Protein AF-0000000085016509 (afdb_homodimer)

Secondary structure (DSSP, 8-state):
--HHHHHHHHHHHHHTT-HHHHGGGEEEEEEEEEESSSEEEEESHHHHHHHHHHHHTT----EEEEEEEE-TTSSEEEEEEEETT--EEEEEEEEETTEEEEEEEEEEEE--/--HHHHHHHHHHHHHTT-HHHHGGGEEEEEEEEEESSSEEEEESHHHHHHHHHHHHTT----EEEEEEEE-TTSSEEEEEEEETT--EEEEEEEEETTEEEEEEEEEEEE--

InterPro domains:
  IPR032710 NTF2-like domain superfamily [SSF54427] (3-106)

Organism: Streptococcus sanguinis (strain SK36) (NCBI:txid388919)

Foldseek 3Di:
DALVVLVVVLLVCLLVVVVVSNLVQADQFAWEWEDDPDIDIATGSVRVSVVSCVVCPVNNKHKDWPDWDADPVRQKMWTWMAIPVGWIKIKIFGDDPRHTRYIYIYGDDDDD/DALVVLVVVLQVCLLVVVVVSNLVQADQFAWEWEDDPDIDIATGSVRVSVVSCVVCPVNNKHKDWPDWDADPVRQKMWTWMAIPVGWIKIKIFGHDPRHTRYIYIYGDDDDD

Structure (mmCIF, N/CA/C/O backbone):
data_AF-0000000085016509-model_v1
#
loop_
_entity.id
_entity.type
_entity.pdbx_description
1 polymer 'Nuclear transport factor 2 family protein'
#
loop_
_atom_site.group_PDB
_atom_site.id
_atom_site.type_symbol
_atom_site.label_atom_id
_atom_site.label_alt_id
_atom_site.label_comp_id
_atom_site.label_asym_id
_atom_site.label_entity_id
_atom_site.label_seq_id
_atom_site.pdbx_PDB_ins_code
_atom_site.Cartn_x
_atom_site.Cartn_y
_atom_site.Cartn_z
_atom_site.occupancy
_atom_site.B_iso_or_equiv
_atom_site.auth_seq_id
_atom_site.auth_comp_id
_atom_site.auth_asym_id
_atom_site.auth_atom_id
_atom_site.pdbx_PDB_model_num
ATOM 1 N N . MET A 1 1 ? -12.922 -19.172 -10.719 1 92.38 1 MET A N 1
ATOM 2 C CA . MET A 1 1 ? -12.148 -18.562 -9.633 1 92.38 1 MET A CA 1
ATOM 3 C C . MET A 1 1 ? -12.133 -17.047 -9.758 1 92.38 1 MET A C 1
ATOM 5 O O . MET A 1 1 ? -11.938 -16.516 -10.852 1 92.38 1 MET A O 1
ATOM 9 N N . THR A 1 2 ? -12.406 -16.344 -8.656 1 97.5 2 THR A N 1
ATOM 10 C CA . THR A 1 2 ? -12.305 -14.891 -8.633 1 97.5 2 THR A CA 1
ATOM 11 C C . THR A 1 2 ? -10.844 -14.445 -8.672 1 97.5 2 THR A C 1
ATOM 13 O O . THR A 1 2 ? -9.938 -15.25 -8.453 1 97.5 2 THR A O 1
ATOM 16 N N . ASN A 1 3 ? -10.633 -13.195 -9.008 1 98.38 3 ASN A N 1
ATOM 17 C CA . ASN A 1 3 ? -9.273 -12.68 -8.992 1 98.38 3 ASN A CA 1
ATOM 18 C C . ASN A 1 3 ? -8.633 -12.828 -7.609 1 98.38 3 ASN A C 1
ATOM 20 O O . ASN A 1 3 ? -7.438 -13.109 -7.5 1 98.38 3 ASN A O 1
ATOM 24 N N . LEU A 1 4 ? -9.359 -12.609 -6.543 1 97.81 4 LEU A N 1
ATOM 25 C CA . LEU A 1 4 ? -8.828 -12.766 -5.195 1 97.81 4 LEU A CA 1
ATOM 26 C C . LEU A 1 4 ? -8.398 -14.203 -4.938 1 97.81 4 LEU A C 1
ATOM 28 O O . LEU A 1 4 ? -7.316 -14.445 -4.398 1 97.81 4 LEU A O 1
ATOM 32 N N . GLU A 1 5 ? -9.273 -15.133 -5.285 1 98.12 5 GLU A N 1
ATOM 33 C CA . GLU A 1 5 ? -8.922 -16.547 -5.137 1 98.12 5 GLU A CA 1
ATOM 34 C C . GLU A 1 5 ? -7.664 -16.891 -5.926 1 98.12 5 GLU A C 1
ATOM 36 O O . GLU A 1 5 ? -6.809 -17.641 -5.445 1 98.12 5 GLU A O 1
ATOM 41 N N . LYS A 1 6 ? -7.582 -16.391 -7.145 1 98.75 6 LYS A N 1
ATOM 42 C CA . LYS A 1 6 ? -6.406 -16.609 -7.977 1 98.75 6 LYS A CA 1
ATOM 43 C C . LYS A 1 6 ? -5.148 -16.031 -7.324 1 98.75 6 LYS A C 1
ATOM 45 O O . LYS A 1 6 ? -4.082 -16.656 -7.367 1 98.75 6 LYS A O 1
ATOM 50 N N . LEU A 1 7 ? -5.234 -14.867 -6.742 1 98.75 7 LEU A N 1
ATOM 51 C CA . LEU A 1 7 ? -4.086 -14.242 -6.094 1 98.75 7 LEU A CA 1
ATOM 52 C C . LEU A 1 7 ? -3.584 -15.094 -4.934 1 98.75 7 LEU A C 1
ATOM 54 O O . LEU A 1 7 ? -2.375 -15.273 -4.77 1 98.75 7 LEU A O 1
ATOM 58 N N . PHE A 1 8 ? -4.492 -15.633 -4.133 1 98.56 8 PHE A N 1
ATOM 59 C CA . PHE A 1 8 ? -4.078 -16.453 -3 1 98.56 8 PHE A CA 1
ATOM 60 C C . PHE A 1 8 ? -3.488 -17.781 -3.475 1 98.56 8 PHE A C 1
ATOM 62 O O . PHE A 1 8 ? -2.543 -18.297 -2.875 1 98.56 8 PHE A O 1
ATOM 69 N N . ALA A 1 9 ? -4.047 -18.312 -4.539 1 98.69 9 ALA A N 1
ATOM 70 C CA . ALA A 1 9 ? -3.438 -19.5 -5.148 1 98.69 9 ALA A CA 1
ATOM 71 C C . ALA A 1 9 ? -2.045 -19.188 -5.688 1 98.69 9 ALA A C 1
ATOM 73 O O . ALA A 1 9 ? -1.128 -20 -5.574 1 98.69 9 ALA A O 1
ATOM 74 N N . PHE A 1 10 ? -1.868 -18 -6.305 1 98.88 10 PHE A N 1
ATOM 75 C CA . PHE A 1 10 ? -0.588 -17.484 -6.77 1 98.88 10 PHE A CA 1
ATOM 76 C C . PHE A 1 10 ? 0.417 -17.422 -5.629 1 98.88 10 PHE A C 1
ATOM 78 O O . PHE A 1 10 ? 1.556 -17.875 -5.766 1 98.88 10 PHE A O 1
ATOM 85 N N . PHE A 1 11 ? 0.036 -16.891 -4.496 1 98.81 11 PHE A N 1
ATOM 86 C CA . PHE A 1 11 ? 0.89 -16.812 -3.316 1 98.81 11 PHE A CA 1
ATOM 87 C C . PHE A 1 11 ? 1.271 -18.203 -2.828 1 98.81 11 PHE A C 1
ATOM 89 O O . PHE A 1 11 ? 2.42 -18.438 -2.451 1 98.81 11 PHE A O 1
ATOM 96 N N . GLU A 1 12 ? 0.305 -19.109 -2.756 1 98.62 12 GLU A N 1
ATOM 97 C CA . GLU A 1 12 ? 0.574 -20.484 -2.334 1 98.62 12 GLU A CA 1
ATOM 98 C C . GLU A 1 12 ? 1.61 -21.141 -3.238 1 98.62 12 GLU A C 1
ATOM 100 O O . GLU A 1 12 ? 2.537 -21.797 -2.754 1 98.62 12 GLU A O 1
ATOM 105 N N . ALA A 1 13 ? 1.405 -21 -4.535 1 98.75 13 ALA A N 1
ATOM 106 C CA . ALA A 1 13 ? 2.361 -21.562 -5.488 1 98.75 13 ALA A CA 1
ATOM 107 C C . ALA A 1 13 ? 3.756 -20.984 -5.266 1 98.75 13 ALA A C 1
ATOM 109 O O . ALA A 1 13 ? 4.754 -21.703 -5.344 1 98.75 13 ALA A O 1
ATOM 110 N N . GLU A 1 14 ? 3.869 -19.641 -5.055 1 98.69 14 GLU A N 1
ATOM 111 C CA . GLU A 1 14 ? 5.148 -19 -4.773 1 98.69 14 GLU A CA 1
ATOM 112 C C . GLU A 1 14 ? 5.805 -19.594 -3.529 1 98.69 14 GLU A C 1
ATOM 114 O O . GLU A 1 14 ? 6.992 -19.922 -3.545 1 98.69 14 GLU A O 1
ATOM 119 N N . ASN A 1 15 ? 5.055 -19.719 -2.443 1 98.62 15 ASN A N 1
ATOM 120 C CA . ASN A 1 15 ? 5.574 -20.25 -1.188 1 98.62 15 ASN A CA 1
ATOM 121 C C . ASN A 1 15 ? 6.062 -21.688 -1.352 1 98.62 15 ASN A C 1
ATOM 123 O O . ASN A 1 15 ? 7.027 -22.094 -0.702 1 98.62 15 ASN A O 1
ATOM 127 N N . LYS A 1 16 ? 5.457 -22.453 -2.193 1 98.12 16 LYS A N 1
ATOM 128 C CA . LYS A 1 16 ? 5.824 -23.844 -2.441 1 98.12 16 LYS A CA 1
ATOM 129 C C . LYS A 1 16 ? 6.91 -23.938 -3.514 1 98.12 16 LYS A C 1
ATOM 131 O O . LYS A 1 16 ? 7.379 -25.031 -3.828 1 98.12 16 LYS A O 1
ATOM 136 N N . ARG A 1 17 ? 7.27 -22.891 -4.129 1 98.25 17 ARG A N 1
ATOM 137 C CA . ARG A 1 17 ? 8.203 -22.812 -5.254 1 98.25 17 ARG A CA 1
ATOM 138 C C . ARG A 1 17 ? 7.699 -23.656 -6.43 1 98.25 17 ARG A C 1
ATOM 140 O O . ARG A 1 17 ? 8.5 -24.234 -7.16 1 98.25 17 ARG A O 1
ATOM 147 N N . ASP A 1 18 ? 6.371 -23.766 -6.508 1 98.31 18 ASP A N 1
ATOM 148 C CA . ASP A 1 18 ? 5.73 -24.391 -7.652 1 98.31 18 ASP A CA 1
ATOM 149 C C . ASP A 1 18 ? 5.633 -23.438 -8.836 1 98.31 18 ASP A C 1
ATOM 151 O O . ASP A 1 18 ? 4.559 -22.906 -9.125 1 98.31 18 ASP A O 1
ATOM 155 N N . TRP A 1 19 ? 6.707 -23.344 -9.625 1 98.31 19 TRP A N 1
ATOM 156 C CA . TRP A 1 19 ? 6.832 -22.328 -10.664 1 98.31 19 TRP A CA 1
ATOM 157 C C . TRP A 1 19 ? 5.953 -22.672 -11.867 1 98.31 19 TRP A C 1
ATOM 159 O O . TRP A 1 19 ? 5.531 -21.781 -12.609 1 98.31 19 TRP A O 1
ATOM 169 N N . GLN A 1 20 ? 5.676 -23.922 -12.07 1 98.38 20 GLN A N 1
ATOM 170 C CA . GLN A 1 20 ? 4.777 -24.297 -13.148 1 98.38 20 GLN A CA 1
ATOM 171 C C . GLN A 1 20 ? 3.369 -23.766 -12.914 1 98.38 20 GLN A C 1
ATOM 173 O O . GLN A 1 20 ? 2.771 -23.172 -13.812 1 98.38 20 GLN A O 1
ATOM 178 N N . THR A 1 21 ? 2.881 -23.969 -11.758 1 98.75 21 THR A N 1
ATOM 179 C CA . THR A 1 21 ? 1.575 -23.422 -11.398 1 98.75 21 THR A CA 1
ATOM 180 C C . THR A 1 21 ? 1.633 -21.906 -11.297 1 98.75 21 THR A C 1
ATOM 182 O O . THR A 1 21 ? 0.746 -21.203 -11.805 1 98.75 21 THR A O 1
ATOM 185 N N . TYR A 1 22 ? 2.641 -21.359 -10.664 1 98.88 22 TYR A N 1
ATOM 186 C CA . TYR A 1 22 ? 2.844 -19.938 -10.406 1 98.88 22 TYR A CA 1
ATOM 187 C C . TYR A 1 22 ? 2.701 -19.125 -11.688 1 98.88 22 TYR A C 1
ATOM 189 O O . TYR A 1 22 ? 1.962 -18.141 -11.734 1 98.88 22 TYR A O 1
ATOM 197 N N . GLN A 1 23 ? 3.314 -19.594 -12.742 1 98.75 23 GLN A N 1
ATOM 198 C CA . GLN A 1 23 ? 3.396 -18.812 -13.969 1 98.75 23 GLN A CA 1
ATOM 199 C C . GLN A 1 23 ? 2.053 -18.781 -14.688 1 98.75 23 GLN A C 1
ATOM 201 O O . GLN A 1 23 ? 1.825 -17.922 -15.539 1 98.75 23 GLN A O 1
ATOM 206 N N . THR A 1 24 ? 1.104 -19.625 -14.367 1 98.75 24 THR A N 1
ATOM 207 C CA . THR A 1 24 ? -0.182 -19.688 -15.055 1 98.75 24 THR A CA 1
ATOM 208 C C . THR A 1 24 ? -1.059 -18.5 -14.656 1 98.75 24 THR A C 1
ATOM 210 O O . THR A 1 24 ? -2.043 -18.203 -15.336 1 98.75 24 THR A O 1
ATOM 213 N N . PHE A 1 25 ? -0.735 -17.797 -13.609 1 98.88 25 PHE A N 1
ATOM 214 C CA . PHE A 1 25 ? -1.52 -16.672 -13.141 1 98.88 25 PHE A CA 1
ATOM 215 C C . PHE A 1 25 ? -1.009 -15.359 -13.734 1 98.88 25 PHE A C 1
ATOM 217 O O . PHE A 1 25 ? -1.642 -14.312 -13.594 1 98.88 25 PHE A O 1
ATOM 224 N N . LEU A 1 26 ? 0.127 -15.43 -14.469 1 98.88 26 LEU A N 1
ATOM 225 C CA . LEU A 1 26 ? 0.779 -14.234 -14.992 1 98.88 26 LEU A CA 1
ATOM 226 C C . LEU A 1 26 ? 0.458 -14.047 -16.469 1 98.88 26 LEU A C 1
ATOM 228 O O . LEU A 1 26 ? 0.443 -15.016 -17.234 1 98.88 26 LEU A O 1
ATOM 232 N N . SER A 1 27 ? 0.169 -12.852 -16.875 1 98.88 27 SER A N 1
ATOM 233 C CA . SER A 1 27 ? 0.149 -12.5 -18.297 1 98.88 27 SER A CA 1
ATOM 234 C C . SER A 1 27 ? 1.536 -12.625 -18.906 1 98.88 27 SER A C 1
ATOM 236 O O . SER A 1 27 ? 2.545 -12.391 -18.25 1 98.88 27 SER A O 1
ATOM 238 N N . ASN A 1 28 ? 1.55 -12.875 -20.188 1 98.44 28 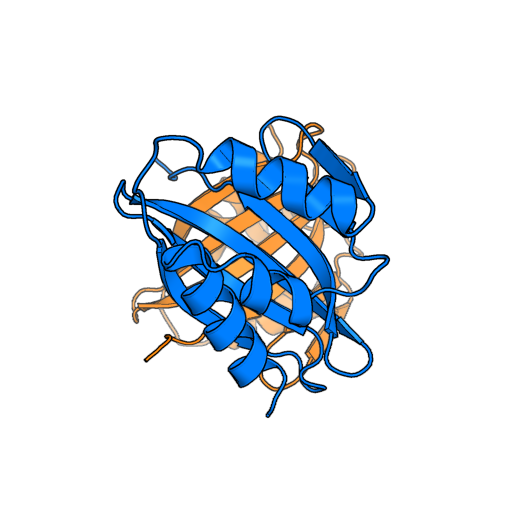ASN A N 1
ATOM 239 C CA . ASN A 1 28 ? 2.828 -12.914 -20.891 1 98.44 28 ASN A CA 1
ATOM 240 C C . ASN A 1 28 ? 3.525 -11.555 -20.844 1 98.44 28 ASN A C 1
ATOM 242 O O . ASN A 1 28 ? 4.754 -11.484 -20.906 1 98.44 28 ASN A O 1
ATOM 246 N N . GLN A 1 29 ? 2.75 -10.492 -20.656 1 98.31 29 GLN A N 1
ATOM 247 C CA . GLN A 1 29 ? 3.287 -9.141 -20.688 1 98.31 29 GLN A CA 1
ATOM 248 C C . GLN A 1 29 ? 3.314 -8.516 -19.297 1 98.31 29 GLN A C 1
ATOM 250 O O . GLN A 1 29 ? 3.311 -7.293 -19.156 1 98.31 29 GLN A O 1
ATOM 255 N N . VAL A 1 30 ? 3.291 -9.281 -18.234 1 98.88 30 VAL A N 1
ATOM 256 C CA . VAL A 1 30 ? 3.264 -8.797 -16.859 1 98.88 30 VAL A CA 1
ATOM 257 C C . VAL A 1 30 ? 4.453 -7.871 -16.609 1 98.88 30 VAL A C 1
ATOM 259 O O . VAL A 1 30 ? 5.547 -8.102 -17.141 1 98.88 30 VAL A O 1
ATOM 262 N N . SER A 1 31 ? 4.266 -6.832 -15.914 1 98.81 31 SER A N 1
ATOM 263 C CA . SER A 1 31 ? 5.336 -5.969 -15.422 1 98.81 31 SER A CA 1
ATOM 264 C C . SER A 1 31 ? 5.371 -5.949 -13.898 1 98.81 31 SER A C 1
ATOM 266 O O . SER A 1 31 ? 4.328 -6.008 -13.25 1 98.81 31 SER A O 1
ATOM 268 N N . TRP A 1 32 ? 6.539 -5.895 -13.32 1 98.81 32 TRP A N 1
ATOM 269 C CA . TRP A 1 32 ? 6.789 -5.809 -11.883 1 98.81 32 TRP A CA 1
ATOM 270 C C . TRP A 1 32 ? 7.66 -4.602 -11.555 1 98.81 32 TRP A C 1
ATOM 272 O O . TRP A 1 32 ? 8.82 -4.535 -11.961 1 98.81 32 TRP A O 1
ATOM 282 N N . GLU A 1 33 ? 7.07 -3.615 -10.898 1 98.5 33 GLU A N 1
ATOM 283 C CA . GLU A 1 33 ? 7.789 -2.445 -10.406 1 98.5 33 GLU A CA 1
ATOM 284 C C . GLU A 1 33 ? 8.148 -2.602 -8.93 1 98.5 33 GLU A C 1
ATOM 286 O O . GLU A 1 33 ? 7.266 -2.676 -8.078 1 98.5 33 GLU A O 1
ATOM 291 N N . LEU A 1 34 ? 9.375 -2.752 -8.672 1 97.25 34 LEU A N 1
ATOM 292 C CA . LEU A 1 34 ? 9.898 -2.867 -7.32 1 97.25 34 LEU A CA 1
ATOM 293 C C . LEU A 1 34 ? 10.398 -1.517 -6.812 1 97.25 34 LEU A C 1
ATOM 295 O O . LEU A 1 34 ? 11.352 -0.959 -7.363 1 97.25 34 LEU A O 1
ATOM 299 N N . GLU A 1 35 ? 9.797 -1.026 -5.723 1 95.88 35 GLU A N 1
ATOM 300 C CA . GLU A 1 35 ? 10.133 0.309 -5.234 1 95.88 35 GLU A CA 1
ATOM 301 C C . GLU A 1 35 ? 10.758 0.249 -3.844 1 95.88 35 GLU A C 1
ATOM 303 O O . GLU A 1 35 ? 10.062 -0.022 -2.859 1 95.88 35 GLU A O 1
ATOM 308 N N . GLY A 1 36 ? 11.984 0.511 -3.732 1 93.5 36 GLY A N 1
ATOM 309 C CA . GLY A 1 36 ? 12.766 0.732 -2.527 1 93.5 36 GLY A CA 1
ATOM 310 C C . GLY A 1 36 ? 13.562 2.02 -2.564 1 93.5 36 GLY A C 1
ATOM 311 O O . GLY A 1 36 ? 13.031 3.082 -2.889 1 93.5 36 GLY A O 1
ATOM 312 N N . ASP A 1 37 ? 14.852 1.906 -2.168 1 90.25 37 ASP A N 1
ATOM 313 C CA . ASP A 1 37 ? 15.727 3.07 -2.266 1 90.25 37 ASP A CA 1
ATOM 314 C C . ASP A 1 37 ? 15.898 3.51 -3.719 1 90.25 37 ASP A C 1
ATOM 316 O O . ASP A 1 37 ? 16.125 4.691 -3.994 1 90.25 37 ASP A O 1
ATOM 320 N N . THR A 1 38 ? 15.758 2.52 -4.598 1 93.81 38 THR A N 1
ATOM 321 C CA . THR A 1 38 ? 15.688 2.732 -6.039 1 93.81 38 THR A CA 1
ATOM 322 C C . THR A 1 38 ? 14.453 2.051 -6.629 1 93.81 38 THR A C 1
ATOM 324 O O . THR A 1 38 ? 13.742 1.33 -5.93 1 93.81 38 THR A O 1
ATOM 327 N N . ILE A 1 39 ? 14.203 2.402 -7.906 1 96.38 39 ILE A N 1
ATOM 328 C CA . ILE A 1 39 ? 13.109 1.737 -8.602 1 96.38 39 ILE A CA 1
ATOM 329 C C . ILE A 1 39 ? 13.664 0.777 -9.648 1 96.38 39 ILE A C 1
ATOM 331 O O . ILE A 1 39 ? 14.562 1.141 -10.422 1 96.38 39 ILE A O 1
ATOM 335 N N . GLU A 1 40 ? 13.25 -0.451 -9.609 1 97.38 40 GLU A N 1
ATOM 336 C CA . GLU A 1 40 ? 13.547 -1.461 -10.625 1 97.38 40 GLU A CA 1
ATOM 337 C C . GLU A 1 40 ? 12.281 -1.924 -11.328 1 97.38 40 GLU A C 1
ATOM 339 O O . GLU A 1 40 ? 11.273 -2.215 -10.68 1 97.38 40 GLU A O 1
ATOM 344 N N . ILE A 1 41 ? 12.328 -1.944 -12.656 1 98.19 41 ILE A N 1
ATOM 345 C CA . ILE A 1 41 ? 11.18 -2.396 -13.43 1 98.19 41 ILE A CA 1
ATOM 346 C C . ILE A 1 41 ? 11.555 -3.65 -14.219 1 98.19 41 ILE A C 1
ATOM 348 O O . ILE A 1 41 ? 12.516 -3.648 -14.984 1 98.19 41 ILE A O 1
ATOM 352 N N . ILE A 1 42 ? 10.867 -4.723 -14.008 1 98.44 42 IL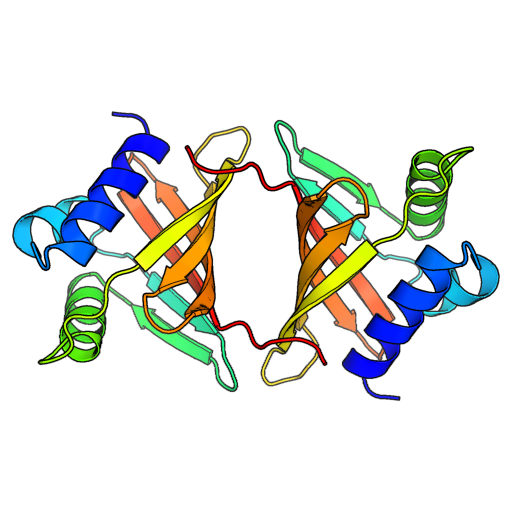E A N 1
ATOM 353 C CA . ILE A 1 42 ? 11.008 -5.992 -14.703 1 98.44 42 ILE A CA 1
ATOM 354 C C . ILE A 1 42 ? 9.836 -6.191 -15.656 1 98.44 42 ILE A C 1
ATOM 356 O O . ILE A 1 42 ? 8.672 -6.137 -15.242 1 98.44 42 ILE A O 1
ATOM 360 N N . LYS A 1 43 ? 10.125 -6.496 -16.953 1 98.56 43 LYS A N 1
ATOM 361 C CA . LYS A 1 43 ? 9.062 -6.605 -17.953 1 98.56 43 LYS A CA 1
ATOM 362 C C . LYS A 1 43 ? 9.047 -7.992 -18.594 1 98.56 43 LYS A C 1
ATOM 364 O O . LYS A 1 43 ? 10.094 -8.508 -18.984 1 98.56 43 LYS A O 1
ATOM 369 N N . GLY A 1 44 ? 7.855 -8.492 -18.688 1 98.75 44 GLY A N 1
ATOM 370 C CA . GLY A 1 44 ? 7.668 -9.773 -19.344 1 98.75 44 GLY A CA 1
ATOM 371 C C . GLY A 1 44 ? 7.727 -10.953 -18.391 1 98.75 44 GLY A C 1
ATOM 372 O O . GLY A 1 44 ? 8.484 -10.93 -17.422 1 98.75 44 GLY A O 1
ATOM 373 N N . LYS A 1 45 ? 6.973 -11.992 -18.75 1 98.75 45 LYS A N 1
ATOM 374 C CA . LYS A 1 45 ? 6.812 -13.164 -17.891 1 98.75 45 LYS A CA 1
ATOM 375 C C . LYS A 1 45 ? 8.148 -13.867 -17.672 1 98.75 45 LYS A C 1
ATOM 377 O O . LYS A 1 45 ? 8.453 -14.305 -16.562 1 98.75 45 LYS A O 1
ATOM 382 N N . ALA A 1 46 ? 8.914 -13.984 -18.688 1 98.5 46 ALA A N 1
ATOM 383 C CA . ALA A 1 46 ? 10.195 -14.672 -18.578 1 98.5 46 ALA A CA 1
ATOM 384 C C . ALA A 1 46 ? 11.109 -13.977 -17.562 1 98.5 46 ALA A C 1
ATOM 386 O O . ALA A 1 46 ? 11.672 -14.625 -16.672 1 98.5 46 ALA A O 1
ATOM 387 N N . ASP A 1 47 ? 11.281 -12.664 -17.656 1 98.62 47 ASP A N 1
ATOM 388 C CA . ASP A 1 47 ? 12.133 -11.914 -16.734 1 98.62 47 ASP A CA 1
ATOM 389 C C . ASP A 1 47 ? 11.555 -11.891 -15.328 1 98.62 47 ASP A C 1
ATOM 391 O O . ASP A 1 47 ? 12.305 -11.922 -14.344 1 98.62 47 ASP A O 1
ATOM 395 N N . TYR A 1 48 ? 10.258 -11.789 -15.234 1 98.75 48 TYR A N 1
ATOM 396 C CA . TYR A 1 48 ? 9.57 -11.906 -13.953 1 98.75 48 TYR A CA 1
ATOM 397 C C . TYR A 1 48 ? 9.953 -13.195 -13.234 1 98.75 48 TYR A C 1
ATOM 399 O O . TYR A 1 48 ? 10.383 -13.164 -12.078 1 98.75 48 TYR A O 1
ATOM 407 N N . LEU A 1 49 ? 9.828 -14.281 -13.953 1 98.62 49 LEU A N 1
ATOM 408 C CA . LEU A 1 49 ? 10.133 -15.602 -13.391 1 98.62 49 LEU A CA 1
ATOM 409 C C . LEU A 1 49 ? 11.609 -15.711 -13.031 1 98.62 49 LEU A C 1
ATOM 411 O O . LEU A 1 49 ? 11.953 -16.25 -11.984 1 98.62 49 LEU A O 1
ATOM 415 N N . THR A 1 50 ? 12.469 -15.195 -13.859 1 98.44 50 THR A N 1
ATOM 416 C CA . THR A 1 50 ? 13.898 -15.219 -13.586 1 98.44 50 THR A CA 1
ATOM 417 C C . THR A 1 50 ? 14.219 -14.477 -12.289 1 98.44 50 THR A C 1
ATOM 419 O O . THR A 1 50 ? 14.938 -14.984 -11.43 1 98.44 50 THR A O 1
ATOM 422 N N . LYS A 1 51 ? 13.695 -13.344 -12.125 1 98.12 51 LYS A N 1
ATOM 423 C CA . LYS A 1 51 ? 13.961 -12.492 -10.969 1 98.12 51 LYS A CA 1
ATOM 424 C C . LYS A 1 51 ? 13.461 -13.133 -9.68 1 98.12 51 LYS A C 1
ATOM 426 O O . LYS A 1 51 ? 14.195 -13.219 -8.695 1 98.12 51 LYS A O 1
ATOM 431 N N . ILE A 1 52 ? 12.188 -13.617 -9.711 1 98.31 52 ILE A N 1
ATOM 432 C CA . ILE A 1 52 ? 11.594 -14.141 -8.484 1 98.31 52 ILE A CA 1
ATOM 433 C C . ILE A 1 52 ? 12.281 -15.445 -8.094 1 98.31 52 ILE A C 1
ATOM 435 O O . ILE A 1 52 ? 12.523 -15.703 -6.91 1 98.31 52 ILE A O 1
ATOM 439 N N . GLN A 1 53 ? 12.641 -16.281 -9.055 1 97.94 53 GLN A N 1
ATOM 440 C CA . GLN A 1 53 ? 13.344 -17.516 -8.75 1 97.94 53 GLN A CA 1
ATOM 441 C C . GLN A 1 53 ? 14.734 -17.234 -8.188 1 97.94 53 GLN A C 1
ATOM 443 O O . GLN A 1 53 ? 15.195 -17.922 -7.27 1 97.94 53 GLN A O 1
ATOM 448 N N . LYS A 1 54 ? 15.406 -16.266 -8.719 1 97.25 54 LYS A N 1
ATOM 449 C CA . LYS A 1 54 ? 16.703 -15.867 -8.18 1 97.25 54 LYS A CA 1
ATOM 450 C C . LYS A 1 54 ? 16.578 -15.414 -6.727 1 97.25 54 LYS A C 1
ATOM 452 O O . LYS A 1 54 ? 17.438 -15.734 -5.898 1 97.25 54 LYS A O 1
ATOM 457 N N . ALA A 1 55 ? 15.547 -14.633 -6.41 1 95.19 55 ALA A N 1
ATOM 458 C CA . ALA A 1 55 ? 15.328 -14.125 -5.059 1 95.19 55 ALA A CA 1
ATOM 459 C C . ALA A 1 55 ? 15.195 -15.273 -4.059 1 95.19 55 ALA A C 1
ATOM 461 O O . ALA A 1 55 ? 15.594 -15.141 -2.9 1 95.19 55 ALA A O 1
ATOM 462 N N . TYR A 1 56 ? 14.688 -16.344 -4.5 1 96.81 56 TYR A N 1
ATOM 463 C CA . TYR A 1 56 ? 14.43 -17.453 -3.59 1 96.81 56 TYR A CA 1
ATOM 464 C C . TYR A 1 56 ? 15.523 -18.5 -3.684 1 96.81 56 TYR A C 1
ATOM 466 O O . TYR A 1 56 ? 15.508 -19.484 -2.953 1 96.81 56 TYR A O 1
ATOM 474 N N . HIS A 1 57 ? 16.422 -18.344 -4.551 1 95.19 57 HIS A N 1
ATOM 475 C CA . HIS A 1 57 ? 17.469 -19.344 -4.727 1 95.19 57 HIS A CA 1
ATOM 476 C C . HIS A 1 57 ? 18.172 -19.656 -3.406 1 95.19 57 HIS A C 1
ATOM 478 O O . HIS A 1 57 ? 18.75 -18.75 -2.789 1 95.19 57 HIS A O 1
ATOM 484 N N . ASN A 1 58 ? 18.078 -20.859 -2.9 1 92.81 58 ASN A N 1
ATOM 485 C CA . ASN A 1 58 ? 18.656 -21.359 -1.656 1 92.81 58 ASN A CA 1
ATOM 486 C C . ASN A 1 58 ? 18.109 -20.609 -0.446 1 92.81 58 ASN A C 1
ATOM 488 O O . ASN A 1 58 ? 18.844 -20.391 0.528 1 92.81 58 ASN A O 1
ATOM 492 N N . ASN A 1 59 ? 17 -20.047 -0.479 1 93.31 59 ASN A N 1
ATOM 493 C CA . ASN A 1 59 ? 16.312 -19.328 0.583 1 93.31 59 ASN A CA 1
ATOM 494 C C . ASN A 1 59 ? 14.922 -19.891 0.847 1 93.31 59 ASN A C 1
ATOM 496 O O . ASN A 1 59 ? 14.023 -19.75 0.019 1 93.31 59 ASN A O 1
ATOM 500 N N . PRO A 1 60 ? 14.734 -20.516 1.895 1 94.81 60 PRO A N 1
ATOM 501 C CA . PRO A 1 60 ? 13.461 -21.188 2.182 1 94.81 60 PRO A CA 1
ATOM 502 C C . PRO A 1 60 ? 12.406 -20.234 2.742 1 94.81 60 PRO A C 1
ATOM 504 O O . PRO A 1 60 ? 11.336 -20.688 3.164 1 94.81 60 PRO A O 1
ATOM 507 N N . VAL A 1 61 ? 12.625 -19 2.799 1 97.31 61 VAL A N 1
ATOM 508 C CA . VAL A 1 61 ? 11.734 -18.031 3.416 1 97.31 61 VAL A CA 1
ATOM 509 C C . VAL A 1 61 ? 10.336 -18.156 2.807 1 97.31 61 VAL A C 1
ATOM 511 O O . VAL A 1 61 ? 10.195 -18.406 1.607 1 97.31 61 VAL A O 1
ATOM 514 N N . GLN A 1 62 ? 9.273 -18.078 3.613 1 98.5 62 GLN A N 1
ATOM 515 C CA . GLN A 1 62 ? 7.879 -17.969 3.195 1 98.5 62 GLN A CA 1
ATOM 516 C C . GLN A 1 62 ? 7.258 -16.672 3.686 1 98.5 62 GLN A C 1
ATOM 518 O O . GLN A 1 62 ? 7.883 -15.922 4.449 1 98.5 62 GLN A O 1
ATOM 523 N N . PHE A 1 63 ? 6.102 -16.391 3.135 1 98.5 63 PHE A N 1
ATOM 524 C CA . PHE A 1 63 ? 5.391 -15.188 3.535 1 98.5 63 PHE A CA 1
ATOM 525 C C . PHE A 1 63 ? 3.896 -15.461 3.658 1 98.5 63 PHE A C 1
ATOM 527 O O . PHE A 1 63 ? 3.416 -16.516 3.256 1 98.5 63 PHE A O 1
ATOM 534 N N . SER A 1 64 ? 3.186 -14.508 4.305 1 98.31 64 SER A N 1
ATOM 535 C CA . SER A 1 64 ? 1.729 -14.523 4.398 1 98.31 64 SER A CA 1
ATOM 536 C C . SER A 1 64 ? 1.14 -13.156 4.066 1 98.31 64 SER A C 1
ATOM 538 O O . SER A 1 64 ? 1.811 -12.133 4.215 1 98.31 64 SER A O 1
ATOM 540 N N . CYS A 1 65 ? -0.027 -13.211 3.523 1 98.5 65 CYS A N 1
ATOM 541 C CA . CYS A 1 65 ? -0.818 -11.992 3.377 1 98.5 65 CYS A CA 1
ATOM 542 C C . CYS A 1 65 ? -1.596 -11.695 4.652 1 98.5 65 CYS A C 1
ATOM 544 O O . CYS A 1 65 ? -2.455 -12.477 5.059 1 98.5 65 CYS A O 1
ATOM 546 N N . THR A 1 66 ? -1.348 -10.57 5.273 1 97.62 66 THR A N 1
ATOM 547 C CA . THR A 1 66 ? -1.99 -10.25 6.543 1 97.62 66 THR A CA 1
ATOM 548 C C . THR A 1 66 ? -3.223 -9.375 6.316 1 97.62 66 THR A C 1
ATOM 550 O O . THR A 1 66 ? -4.188 -9.445 7.082 1 97.62 66 THR A O 1
ATOM 553 N N . TYR A 1 67 ? -3.248 -8.555 5.344 1 97.81 67 TYR A N 1
ATOM 554 C CA . TYR A 1 67 ? -4.359 -7.684 4.984 1 97.81 67 TYR A CA 1
ATOM 555 C C . TYR A 1 67 ? -4.48 -7.551 3.471 1 97.81 67 TYR A C 1
ATOM 557 O O . TYR A 1 67 ? -3.52 -7.809 2.74 1 97.81 67 TYR A O 1
ATOM 565 N N . TYR A 1 68 ? -5.645 -7.133 2.994 1 98.31 68 TYR A N 1
ATOM 566 C CA . TYR A 1 68 ? -5.859 -6.852 1.58 1 98.31 68 TYR A CA 1
ATOM 567 C C . TYR A 1 68 ? -7.02 -5.879 1.388 1 98.31 68 TYR A C 1
ATOM 569 O O . TYR A 1 68 ? -7.785 -5.629 2.318 1 98.31 68 TYR A O 1
ATOM 577 N N . GLN A 1 69 ? -7.133 -5.277 0.238 1 97.75 69 GLN A N 1
ATOM 578 C CA . GLN A 1 69 ? -8.242 -4.457 -0.223 1 97.75 69 GLN A CA 1
ATOM 579 C C . GLN A 1 69 ? -8.477 -4.629 -1.722 1 97.75 69 GLN A C 1
ATOM 581 O O . GLN A 1 69 ? -7.535 -4.523 -2.514 1 97.75 69 GLN A O 1
ATOM 586 N N . LEU A 1 70 ? -9.711 -4.926 -2.082 1 97.44 70 LEU A N 1
ATOM 587 C CA . LEU A 1 70 ? -10.117 -5.066 -3.477 1 97.44 70 LEU A CA 1
ATOM 588 C C . LEU A 1 70 ? -10.742 -3.775 -3.992 1 97.44 70 LEU A C 1
ATOM 590 O O . LEU A 1 70 ? -11.539 -3.145 -3.293 1 97.44 70 LEU A O 1
ATOM 594 N N . SER A 1 71 ? -10.375 -3.439 -5.227 1 97.38 71 SER A N 1
ATOM 595 C CA . SER A 1 71 ? -11.133 -2.379 -5.879 1 97.38 71 SER A CA 1
ATOM 596 C C . SER A 1 71 ? -12.562 -2.816 -6.16 1 97.38 71 SER A C 1
ATOM 598 O O . SER A 1 71 ? -12.859 -4.016 -6.195 1 97.38 71 SER A O 1
ATOM 600 N N . PRO A 1 72 ? -13.43 -1.845 -6.383 1 95.12 72 PRO A N 1
ATOM 601 C CA . PRO A 1 72 ? -14.836 -2.197 -6.625 1 95.12 72 PRO A CA 1
ATOM 602 C C . PRO A 1 72 ? -15.008 -3.166 -7.793 1 95.12 72 PRO A C 1
ATOM 604 O O . PRO A 1 72 ? -15.859 -4.059 -7.742 1 95.12 72 PRO A O 1
ATOM 607 N N . ASP A 1 73 ? -14.211 -3.072 -8.797 1 95.69 73 ASP A N 1
ATOM 608 C CA . ASP A 1 73 ? -14.336 -3.943 -9.969 1 95.69 73 ASP A CA 1
ATOM 609 C C . ASP A 1 73 ? -13.523 -5.223 -9.781 1 95.69 73 ASP A C 1
ATOM 611 O O . ASP A 1 73 ? -13.484 -6.07 -10.68 1 95.69 73 ASP A O 1
ATOM 615 N N . GLN A 1 74 ? -12.773 -5.297 -8.688 1 96.25 74 GLN A N 1
ATOM 616 C CA . GLN A 1 74 ? -12.047 -6.48 -8.234 1 96.25 74 GLN A CA 1
ATOM 617 C C . GLN A 1 74 ? -10.82 -6.742 -9.102 1 96.25 74 GLN A C 1
ATOM 619 O O . GLN A 1 74 ? -10.203 -7.805 -9.008 1 96.25 74 GLN A O 1
ATOM 624 N N . ASN A 1 75 ? -10.438 -5.75 -9.938 1 97.94 75 ASN A N 1
ATOM 625 C CA . ASN A 1 75 ? -9.312 -5.949 -10.844 1 97.94 75 ASN A CA 1
ATOM 626 C C . ASN A 1 75 ? -8.016 -5.414 -10.242 1 97.94 75 ASN A C 1
ATOM 628 O O . ASN A 1 75 ? -6.93 -5.637 -10.789 1 97.94 75 ASN A O 1
ATOM 632 N N . ARG A 1 76 ? -8.094 -4.664 -9.203 1 98.5 76 ARG A N 1
ATOM 633 C CA . ARG A 1 76 ? -6.945 -4.227 -8.422 1 98.5 76 ARG A CA 1
ATOM 634 C C . ARG A 1 76 ? -7.023 -4.75 -6.992 1 98.5 76 ARG A C 1
ATOM 636 O O . ARG A 1 76 ? -8.062 -4.633 -6.34 1 98.5 76 ARG A O 1
ATOM 643 N N . ILE A 1 77 ? -5.988 -5.332 -6.496 1 98.69 77 ILE A N 1
ATOM 644 C CA . ILE A 1 77 ? -5.918 -5.852 -5.133 1 98.69 77 ILE A CA 1
ATOM 645 C C . ILE A 1 77 ? -4.652 -5.336 -4.449 1 98.69 77 ILE A C 1
ATOM 647 O O . ILE A 1 77 ? -3.543 -5.543 -4.945 1 98.69 77 ILE A O 1
ATOM 651 N N . VAL A 1 78 ? -4.777 -4.641 -3.381 1 98.75 78 VAL A N 1
ATOM 652 C CA . VAL A 1 78 ? -3.689 -4.191 -2.518 1 98.75 78 VAL A CA 1
ATOM 653 C C . VAL A 1 78 ? -3.488 -5.188 -1.378 1 98.75 78 VAL A C 1
ATOM 655 O O . VAL A 1 78 ? -4.457 -5.641 -0.762 1 98.75 78 VAL A O 1
ATOM 658 N N . THR A 1 79 ? -2.246 -5.543 -1.125 1 98.75 79 THR A N 1
ATOM 659 C CA . THR A 1 79 ? -1.97 -6.516 -0.077 1 98.75 79 THR A CA 1
ATOM 660 C C . THR A 1 79 ? -0.833 -6.039 0.822 1 98.75 79 THR A C 1
ATOM 662 O O . THR A 1 79 ? 0.075 -5.34 0.365 1 98.75 79 THR A O 1
ATOM 665 N N . LEU A 1 80 ? -0.913 -6.391 2.037 1 98.44 80 LEU A N 1
ATOM 666 C CA . LEU A 1 80 ? 0.21 -6.352 2.967 1 98.44 80 LEU A CA 1
ATOM 667 C C . LEU A 1 80 ? 0.783 -7.75 3.184 1 98.44 80 LEU A C 1
ATOM 669 O O . LEU A 1 80 ? 0.088 -8.641 3.678 1 98.44 80 LEU A O 1
ATOM 673 N N . LEU A 1 81 ? 2.023 -7.902 2.781 1 98.56 81 LEU A N 1
ATOM 674 C CA . LEU A 1 81 ? 2.693 -9.195 2.885 1 98.56 81 LEU A CA 1
ATOM 675 C C . LEU A 1 81 ? 3.807 -9.148 3.928 1 98.56 81 LEU A C 1
ATOM 677 O O . LEU A 1 81 ? 4.543 -8.164 4.008 1 98.56 81 LEU A O 1
ATOM 681 N N . GLU A 1 82 ? 3.889 -10.188 4.762 1 98.12 82 GLU A N 1
ATOM 682 C CA . GLU A 1 82 ? 4.934 -10.32 5.77 1 98.12 82 GLU A CA 1
ATOM 683 C C . GLU A 1 82 ? 5.652 -11.664 5.645 1 98.12 82 GLU A C 1
ATOM 685 O O . GLU A 1 82 ? 5.008 -12.711 5.602 1 98.12 82 GLU A O 1
ATOM 690 N N . ASN A 1 83 ? 6.984 -11.602 5.602 1 98 83 ASN A N 1
ATOM 691 C CA . ASN A 1 83 ? 7.707 -12.867 5.5 1 98 83 ASN A CA 1
ATOM 692 C C . ASN A 1 83 ? 8.164 -13.367 6.867 1 98 83 ASN A C 1
ATOM 694 O O . ASN A 1 83 ? 7.902 -12.719 7.887 1 98 83 ASN A O 1
ATOM 698 N N . ASP A 1 84 ? 8.883 -14.523 6.926 1 97.5 84 ASP A N 1
ATOM 699 C CA . ASP A 1 84 ? 9.289 -15.211 8.148 1 97.5 84 ASP A CA 1
ATOM 700 C C . ASP A 1 84 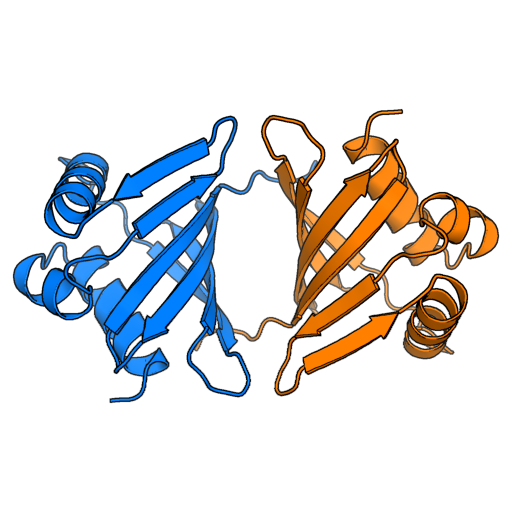? 10.281 -14.375 8.945 1 97.5 84 ASP A C 1
ATOM 702 O O . ASP A 1 84 ? 10.453 -14.586 10.148 1 97.5 84 ASP A O 1
ATOM 706 N N . PHE A 1 85 ? 10.938 -13.438 8.359 1 95.38 85 PHE A N 1
ATOM 707 C CA . PHE A 1 85 ? 11.938 -12.609 9.016 1 95.38 85 PHE A CA 1
ATOM 708 C C . PHE A 1 85 ? 11.305 -11.328 9.562 1 95.38 85 PHE A C 1
ATOM 710 O O . PHE A 1 85 ? 11.977 -10.523 10.203 1 95.38 85 PHE A O 1
ATOM 717 N N . GLY A 1 86 ? 10.023 -11.086 9.211 1 95.31 86 GLY A N 1
ATOM 718 C CA . GLY A 1 86 ? 9.328 -9.906 9.695 1 95.31 86 GLY A CA 1
ATOM 719 C C . GLY A 1 86 ? 9.375 -8.742 8.727 1 95.31 86 GLY A C 1
ATOM 720 O O . GLY A 1 86 ? 8.898 -7.652 9.031 1 95.31 86 GLY A O 1
ATOM 721 N N . ASP A 1 87 ? 10 -9 7.512 1 96.25 87 ASP A N 1
ATOM 722 C CA . ASP A 1 87 ? 9.992 -7.945 6.5 1 96.25 87 ASP A CA 1
ATOM 723 C C . ASP A 1 87 ? 8.594 -7.738 5.926 1 96.25 87 ASP A C 1
ATOM 725 O O . ASP A 1 87 ? 7.879 -8.711 5.66 1 96.25 87 ASP A O 1
ATOM 729 N N . LEU A 1 88 ? 8.25 -6.438 5.773 1 97.69 88 LEU A N 1
ATOM 730 C CA . LEU A 1 88 ? 6.918 -6.086 5.293 1 97.69 88 LEU A CA 1
ATOM 731 C C . LEU A 1 88 ? 6.992 -5.402 3.932 1 97.69 88 LEU A C 1
ATOM 733 O O . LEU A 1 88 ? 7.879 -4.582 3.689 1 97.69 88 LEU A O 1
ATOM 737 N N . SER A 1 89 ? 6.062 -5.762 3.051 1 98.38 89 SER A N 1
ATOM 738 C CA . SER A 1 89 ? 5.863 -5.047 1.795 1 98.38 89 SER A CA 1
ATOM 739 C C . SER A 1 89 ? 4.387 -4.762 1.546 1 98.38 89 SER A C 1
ATOM 741 O O . SER A 1 89 ? 3.518 -5.484 2.039 1 98.38 89 SER A O 1
ATOM 743 N N . CYS A 1 90 ? 4.078 -3.699 0.929 1 98.62 90 CYS A N 1
ATOM 744 C CA . CYS A 1 90 ? 2.781 -3.443 0.312 1 98.62 90 CYS A CA 1
ATOM 745 C C . CYS A 1 90 ? 2.828 -3.711 -1.188 1 98.62 90 CYS A C 1
ATOM 747 O O . CYS A 1 90 ? 3.596 -3.074 -1.912 1 98.62 90 CYS A O 1
ATOM 749 N N . ASP A 1 91 ? 2.047 -4.609 -1.696 1 98.81 91 ASP A N 1
ATOM 750 C CA . ASP A 1 91 ? 2.012 -4.988 -3.105 1 98.81 91 ASP A CA 1
ATOM 751 C C . ASP A 1 91 ? 0.65 -4.688 -3.723 1 98.81 91 ASP A C 1
ATOM 753 O O . ASP A 1 91 ? -0.388 -5.012 -3.143 1 98.81 91 ASP A O 1
ATOM 757 N N . ILE A 1 92 ? 0.646 -4.094 -4.836 1 98.81 92 ILE A N 1
ATOM 758 C CA . ILE A 1 92 ? -0.567 -3.848 -5.605 1 98.81 92 ILE A CA 1
ATOM 759 C C . ILE A 1 92 ? -0.556 -4.699 -6.871 1 98.81 92 ILE A C 1
ATOM 761 O O . ILE A 1 92 ? 0.391 -4.637 -7.66 1 98.81 92 ILE A O 1
ATOM 765 N N . PHE A 1 93 ? -1.572 -5.512 -7.078 1 98.94 93 PHE A N 1
ATOM 766 C CA . PHE A 1 93 ? -1.709 -6.367 -8.25 1 98.94 93 PHE A CA 1
ATOM 767 C C . PHE A 1 93 ? -2.842 -5.883 -9.148 1 98.94 93 PHE A C 1
ATOM 769 O O . PHE A 1 93 ? -3.943 -5.605 -8.672 1 98.94 93 PHE A O 1
ATOM 776 N N . PHE A 1 94 ? -2.572 -5.781 -10.43 1 98.88 94 PHE A N 1
ATOM 777 C CA . PHE A 1 94 ? -3.559 -5.422 -11.438 1 98.88 94 PHE A CA 1
ATOM 778 C C . PHE A 1 94 ? -3.908 -6.621 -12.312 1 98.88 94 PHE A C 1
ATOM 780 O O . PHE A 1 94 ? -3.018 -7.312 -12.812 1 98.88 94 PHE A O 1
ATOM 787 N N . PHE A 1 95 ? -5.176 -6.891 -12.469 1 98.88 95 PHE A N 1
ATOM 788 C CA . PHE A 1 95 ? -5.672 -8.031 -13.242 1 98.88 95 PHE A CA 1
ATOM 789 C C . PHE A 1 95 ? -6.34 -7.566 -14.523 1 98.88 95 PHE A C 1
ATOM 791 O O . PHE A 1 95 ? -7.027 -6.543 -14.539 1 98.88 95 PHE A O 1
ATOM 798 N N . GLU A 1 96 ? -6.164 -8.25 -15.586 1 98.69 96 GLU A N 1
ATOM 799 C CA . GLU A 1 96 ? -6.922 -8.203 -16.828 1 98.69 96 GLU A CA 1
ATOM 800 C C . GLU A 1 96 ? -7.258 -9.602 -17.328 1 98.69 96 GLU A C 1
ATOM 802 O O . GLU A 1 96 ? -6.375 -10.453 -17.438 1 98.69 96 GLU A O 1
ATOM 807 N N . LYS A 1 97 ? -8.57 -9.859 -17.531 1 97.44 97 LYS A N 1
ATOM 808 C CA . LYS A 1 97 ? -9.039 -11.148 -18.031 1 97.44 97 LYS A CA 1
ATOM 809 C C . LYS A 1 97 ? -8.555 -12.289 -17.141 1 97.44 97 LYS A C 1
ATOM 811 O O . LYS A 1 97 ? -8.094 -13.32 -17.641 1 97.44 97 LYS A O 1
ATOM 816 N N . GLY A 1 98 ? -8.492 -11.961 -15.906 1 98.31 98 GLY A N 1
ATOM 817 C CA . GLY A 1 98 ? -8.227 -13 -14.922 1 98.31 98 GLY A CA 1
ATOM 818 C C . GLY A 1 98 ? -6.75 -13.273 -14.727 1 98.31 98 GLY A C 1
ATOM 819 O O . GLY A 1 98 ? -6.375 -14.211 -14.008 1 98.31 98 GLY A O 1
ATOM 820 N N . LEU A 1 99 ? -5.879 -12.516 -15.328 1 98.88 99 LEU A N 1
ATOM 821 C CA . LEU A 1 99 ? -4.438 -12.688 -15.18 1 98.88 99 LEU A CA 1
ATOM 822 C C . LEU A 1 99 ? -3.807 -11.453 -14.547 1 98.88 99 LEU A C 1
ATOM 824 O O . LEU A 1 99 ? -4.281 -10.336 -14.75 1 98.88 99 LEU A O 1
ATOM 828 N N . ILE A 1 100 ? -2.748 -11.633 -13.758 1 98.94 100 ILE A N 1
ATOM 829 C CA . ILE A 1 100 ? -1.958 -10.516 -13.242 1 98.94 100 ILE A CA 1
ATOM 830 C C . ILE A 1 100 ? -1.172 -9.875 -14.391 1 98.94 100 ILE A C 1
ATOM 832 O O . ILE A 1 100 ? -0.366 -10.539 -15.047 1 98.94 100 ILE A O 1
ATOM 836 N N . VAL A 1 101 ? -1.38 -8.594 -14.617 1 98.94 101 VAL A N 1
ATOM 837 C CA . VAL A 1 101 ? -0.713 -7.922 -15.727 1 98.94 101 VAL A CA 1
ATOM 838 C C . VAL A 1 101 ? 0.324 -6.941 -15.188 1 98.94 101 VAL A C 1
ATOM 840 O O . VAL A 1 101 ? 1.203 -6.488 -15.93 1 98.94 101 VAL A O 1
ATOM 843 N N . LYS A 1 102 ? 0.173 -6.59 -13.969 1 98.94 102 LYS A N 1
ATOM 844 C CA . LYS A 1 102 ? 1.103 -5.652 -13.344 1 98.94 102 LYS A CA 1
ATOM 845 C C . LYS A 1 102 ? 1.149 -5.852 -11.836 1 98.94 102 LYS A C 1
ATOM 847 O O . LYS A 1 102 ? 0.122 -6.113 -11.203 1 98.94 102 LYS A O 1
ATOM 852 N N . GLU A 1 103 ? 2.295 -5.754 -11.203 1 98.94 103 GLU A N 1
ATOM 853 C CA . GLU A 1 103 ? 2.549 -5.707 -9.766 1 98.94 103 GLU A CA 1
ATOM 854 C C . GLU A 1 103 ? 3.424 -4.512 -9.398 1 98.94 103 GLU A C 1
ATOM 856 O O . GLU A 1 103 ? 4.441 -4.258 -10.047 1 98.94 103 GLU A O 1
ATOM 861 N N . ILE A 1 104 ? 3.041 -3.697 -8.492 1 98.81 104 ILE A N 1
ATOM 862 C CA . ILE A 1 104 ? 3.895 -2.713 -7.828 1 98.81 104 ILE A CA 1
ATOM 863 C C . ILE A 1 104 ? 4.18 -3.156 -6.395 1 98.81 104 ILE A C 1
ATOM 865 O O . ILE A 1 104 ? 3.256 -3.469 -5.641 1 98.81 104 ILE A O 1
ATOM 869 N N . GLU A 1 105 ? 5.422 -3.271 -6.066 1 98.69 105 GLU A N 1
ATOM 870 C CA . GLU A 1 105 ? 5.84 -3.705 -4.734 1 98.69 105 GLU A CA 1
ATOM 871 C C . GLU A 1 105 ? 6.617 -2.607 -4.016 1 98.69 105 GLU A C 1
ATOM 873 O O . GLU A 1 105 ? 7.668 -2.17 -4.492 1 98.69 105 GLU A O 1
ATOM 878 N N . TYR A 1 106 ? 6.113 -2.135 -2.92 1 98.44 106 TYR A N 1
ATOM 879 C CA . TYR A 1 106 ? 6.789 -1.194 -2.033 1 98.44 106 TYR A CA 1
ATOM 880 C C . TYR A 1 106 ? 7.457 -1.923 -0.872 1 98.44 106 TYR A C 1
ATOM 882 O O . TYR A 1 106 ? 6.781 -2.566 -0.065 1 98.44 106 TYR A O 1
ATOM 890 N N . LEU A 1 107 ? 8.758 -1.852 -0.766 1 97.5 107 LEU A N 1
ATOM 891 C CA . LEU A 1 107 ? 9.484 -2.424 0.359 1 97.5 107 LEU A CA 1
ATOM 892 C C . LEU A 1 107 ? 9.445 -1.491 1.565 1 97.5 107 LEU A C 1
ATOM 894 O O . LEU A 1 107 ? 10.156 -0.482 1.6 1 97.5 107 LEU A O 1
ATOM 898 N N . LEU A 1 108 ? 8.75 -1.918 2.615 1 97.44 108 LEU A N 1
ATOM 899 C CA . LEU A 1 108 ? 8.445 -1.006 3.713 1 97.44 108 LEU A CA 1
ATOM 900 C C . LEU A 1 108 ? 9.516 -1.084 4.797 1 97.44 108 LEU A C 1
ATOM 902 O O . LEU A 1 108 ? 10.047 -2.162 5.074 1 97.44 108 LEU A O 1
ATOM 906 N N . LYS A 1 109 ? 9.75 0.016 5.391 1 95.62 109 LYS A N 1
ATOM 907 C CA . LYS A 1 109 ? 10.656 0.131 6.527 1 95.62 109 LYS A CA 1
ATOM 908 C C . LYS A 1 109 ? 9.906 0.553 7.789 1 95.62 109 LYS A C 1
ATOM 910 O O . LYS A 1 109 ? 8.953 1.328 7.723 1 95.62 109 LYS A O 1
ATOM 915 N N . LYS A 1 110 ? 10.375 0.077 8.891 1 94.62 110 LYS A N 1
ATOM 916 C CA . LYS A 1 110 ? 9.719 0.395 10.156 1 94.62 110 LYS A CA 1
ATOM 917 C C . LYS A 1 110 ? 9.938 1.858 10.531 1 94.62 110 LYS A C 1
ATOM 919 O O . LYS A 1 110 ? 11.039 2.385 10.391 1 94.62 110 LYS A O 1
ATOM 924 N N . ALA A 1 111 ? 8.773 2.416 11.008 1 91.62 111 ALA A N 1
ATOM 925 C CA . ALA A 1 111 ? 8.867 3.783 11.508 1 91.62 111 ALA A CA 1
ATOM 926 C C . ALA A 1 111 ? 9.367 3.803 12.953 1 91.62 111 ALA A C 1
ATOM 928 O O . ALA A 1 111 ? 9.086 2.885 13.727 1 91.62 111 ALA A O 1
ATOM 929 N N . ASP A 1 112 ? 10.258 4.707 13.32 1 79.88 112 ASP A N 1
ATOM 930 C CA . ASP A 1 112 ? 10.844 4.816 14.656 1 79.88 112 ASP A CA 1
ATOM 931 C C . ASP A 1 112 ? 9.797 5.211 15.688 1 79.88 112 ASP A C 1
ATOM 933 O O . ASP A 1 112 ? 8.812 5.887 15.359 1 79.88 112 ASP A O 1
ATOM 937 N N . MET B 1 1 ? 12.75 21.688 6.168 1 92.38 1 MET B N 1
ATOM 938 C CA . MET B 1 1 ? 12.102 20.422 6.496 1 92.38 1 MET B CA 1
ATOM 939 C C . MET B 1 1 ? 11.953 19.547 5.254 1 92.38 1 MET B C 1
ATOM 941 O O . MET B 1 1 ? 11.555 20.047 4.191 1 92.38 1 MET B O 1
ATOM 945 N N . THR B 1 2 ? 12.352 18.281 5.359 1 97.5 2 THR B N 1
ATOM 946 C CA . THR B 1 2 ? 12.156 17.344 4.27 1 97.5 2 THR B CA 1
ATOM 947 C C . THR B 1 2 ? 10.68 16.969 4.137 1 97.5 2 THR B C 1
ATOM 949 O O . THR B 1 2 ? 9.883 17.25 5.031 1 97.5 2 THR B O 1
ATOM 952 N N . ASN B 1 3 ? 10.336 16.406 2.992 1 98.38 3 ASN B N 1
ATOM 953 C CA . ASN B 1 3 ? 8.961 15.969 2.82 1 98.38 3 ASN B CA 1
ATOM 954 C C . ASN B 1 3 ? 8.562 14.953 3.889 1 98.38 3 ASN B C 1
ATOM 956 O O . ASN B 1 3 ? 7.422 14.953 4.355 1 98.38 3 ASN B O 1
ATOM 960 N N . LEU B 1 4 ? 9.43 14.055 4.273 1 97.81 4 LEU B N 1
ATOM 961 C CA . LEU B 1 4 ? 9.133 13.078 5.312 1 97.81 4 LEU B CA 1
ATOM 962 C C . LEU B 1 4 ? 8.852 13.758 6.645 1 97.81 4 LEU B C 1
ATOM 964 O O . LEU B 1 4 ? 7.887 13.414 7.332 1 97.81 4 LEU B O 1
ATOM 968 N N . GLU B 1 5 ? 9.703 14.695 7.012 1 98.12 5 GLU B N 1
ATOM 969 C CA . GLU B 1 5 ? 9.484 15.453 8.242 1 98.12 5 GLU B CA 1
ATOM 970 C C . GLU B 1 5 ? 8.148 16.172 8.211 1 98.12 5 GLU B C 1
ATOM 972 O O . GLU B 1 5 ? 7.434 16.219 9.219 1 98.12 5 GLU B O 1
ATOM 977 N N . LYS B 1 6 ? 7.844 16.781 7.082 1 98.75 6 LYS B N 1
ATOM 978 C CA . LYS B 1 6 ? 6.57 17.469 6.922 1 98.75 6 LYS B CA 1
ATOM 979 C C . LYS B 1 6 ? 5.398 16.516 7.086 1 98.75 6 LYS B C 1
ATOM 981 O O . LYS B 1 6 ? 4.383 16.859 7.695 1 98.75 6 LYS B O 1
ATOM 986 N N . LEU B 1 7 ? 5.492 15.32 6.535 1 98.75 7 LEU B N 1
ATOM 987 C CA . LEU B 1 7 ? 4.418 14.344 6.637 1 98.75 7 LEU B CA 1
ATOM 988 C C . LEU B 1 7 ? 4.172 13.953 8.094 1 98.75 7 LEU B C 1
ATOM 990 O O . LEU B 1 7 ? 3.02 13.852 8.523 1 98.75 7 LEU B O 1
ATOM 994 N N . PHE B 1 8 ? 5.234 13.766 8.859 1 98.56 8 PHE B N 1
ATOM 995 C CA . PHE B 1 8 ? 5.062 13.383 10.258 1 98.56 8 PHE B CA 1
ATOM 996 C C . PHE B 1 8 ? 4.504 14.547 11.07 1 98.56 8 PHE B C 1
ATOM 998 O O . PHE B 1 8 ? 3.707 14.344 11.984 1 98.56 8 PHE B O 1
ATOM 1005 N N . ALA B 1 9 ? 4.914 15.758 10.734 1 98.69 9 ALA B N 1
ATOM 1006 C CA . ALA B 1 9 ? 4.305 16.938 11.359 1 98.69 9 ALA B CA 1
ATOM 1007 C C . ALA B 1 9 ? 2.826 17.031 11 1 98.69 9 ALA B C 1
ATOM 1009 O O . ALA B 1 9 ? 2 17.406 11.836 1 98.69 9 ALA B O 1
ATOM 1010 N N . PHE B 1 10 ? 2.477 16.75 9.742 1 98.88 10 PHE B N 1
ATOM 1011 C CA . PHE B 1 10 ? 1.104 16.688 9.25 1 98.88 10 PHE B CA 1
ATOM 1012 C C . PHE B 1 10 ? 0.289 15.68 10.062 1 98.88 10 PHE B C 1
ATOM 1014 O O . PHE B 1 10 ? -0.819 15.992 10.508 1 98.88 10 PHE B O 1
ATOM 1021 N N . PHE B 1 11 ? 0.805 14.5 10.305 1 98.81 11 PHE B N 1
ATOM 1022 C CA . PHE B 1 11 ? 0.147 13.477 11.109 1 98.81 11 PHE B CA 1
ATOM 1023 C C . PHE B 1 11 ? -0.049 13.961 12.547 1 98.81 11 PHE B C 1
ATOM 1025 O O . PHE B 1 11 ? -1.104 13.734 13.141 1 98.81 11 PHE B O 1
ATOM 1032 N N . GLU B 1 12 ? 0.982 14.555 13.141 1 98.69 12 GLU B N 1
ATOM 1033 C CA . GLU B 1 12 ? 0.886 15.078 14.5 1 98.69 12 GLU B CA 1
ATOM 1034 C C . GLU B 1 12 ? -0.228 16.125 14.609 1 98.69 12 GLU B C 1
ATOM 1036 O O . GLU B 1 12 ? -1.015 16.094 15.555 1 98.69 12 GLU B O 1
ATOM 1041 N N . ALA B 1 13 ? -0.241 17.047 13.664 1 98.75 13 ALA B N 1
ATOM 1042 C CA . ALA B 1 13 ? -1.292 18.062 13.648 1 98.75 13 ALA B CA 1
ATOM 1043 C C . ALA B 1 13 ? -2.674 17.406 13.562 1 98.75 13 ALA B C 1
ATOM 1045 O O . ALA B 1 13 ? -3.615 17.859 14.219 1 98.75 13 ALA B O 1
ATOM 1046 N N . GLU B 1 14 ? -2.842 16.391 12.68 1 98.75 14 GLU B N 1
ATOM 1047 C CA . GLU B 1 14 ? -4.105 15.656 12.555 1 98.75 14 GLU B CA 1
ATOM 1048 C C . GLU B 1 14 ? -4.512 15.031 13.883 1 98.75 14 GLU B C 1
ATOM 1050 O O . GLU B 1 14 ? -5.66 15.164 14.312 1 98.75 14 GLU B O 1
ATOM 1055 N N . ASN B 1 15 ? -3.596 14.336 14.547 1 98.62 15 ASN B N 1
ATOM 1056 C CA . ASN B 1 15 ? -3.871 13.68 15.82 1 98.62 15 ASN B CA 1
ATOM 1057 C C . ASN B 1 15 ? -4.273 14.68 16.891 1 98.62 15 ASN B C 1
ATOM 1059 O O . ASN B 1 15 ? -5.09 14.367 17.766 1 98.62 15 ASN B O 1
ATOM 1063 N N . LYS B 1 16 ? -3.754 15.859 16.859 1 98.19 16 LYS B N 1
ATOM 1064 C CA . LYS B 1 16 ? -4.055 16.906 17.844 1 98.19 16 LYS B CA 1
ATOM 1065 C C . LYS B 1 16 ? -5.281 17.703 17.422 1 98.19 16 LYS B C 1
ATOM 1067 O O . LYS B 1 16 ? -5.715 18.609 18.141 1 98.19 16 LYS B O 1
ATOM 1072 N N . ARG B 1 17 ? -5.82 17.484 16.266 1 98.25 17 ARG B N 1
ATOM 1073 C CA . ARG B 1 17 ? -6.918 18.234 15.672 1 98.25 17 ARG B CA 1
ATOM 1074 C C . ARG B 1 17 ? -6.555 19.703 15.5 1 98.25 17 ARG B C 1
ATOM 1076 O O . ARG B 1 17 ? -7.41 20.578 15.633 1 98.25 17 ARG B O 1
ATOM 1083 N N . ASP B 1 18 ? -5.246 19.938 15.328 1 98.31 18 ASP B N 1
ATOM 1084 C CA . ASP B 1 18 ? -4.75 21.266 15.008 1 98.31 18 ASP B CA 1
ATOM 1085 C C . ASP B 1 18 ? -4.914 21.562 13.516 1 98.31 18 ASP B C 1
ATOM 1087 O O . ASP B 1 18 ? -3.943 21.531 12.766 1 98.31 18 ASP B O 1
ATOM 1091 N N . TRP B 1 19 ? -6.105 22.047 13.133 1 98.31 19 TRP B N 1
ATOM 1092 C CA . TRP B 1 19 ? -6.465 22.188 11.727 1 98.31 19 TRP B CA 1
ATOM 1093 C C . TRP B 1 19 ? -5.762 23.391 11.109 1 98.31 19 TRP B C 1
ATOM 1095 O O . TRP B 1 19 ? -5.535 23.438 9.898 1 98.31 19 TRP B O 1
ATOM 1105 N N . GLN B 1 20 ? -5.418 24.344 11.898 1 98.38 20 GLN B N 1
ATOM 1106 C CA . GLN B 1 20 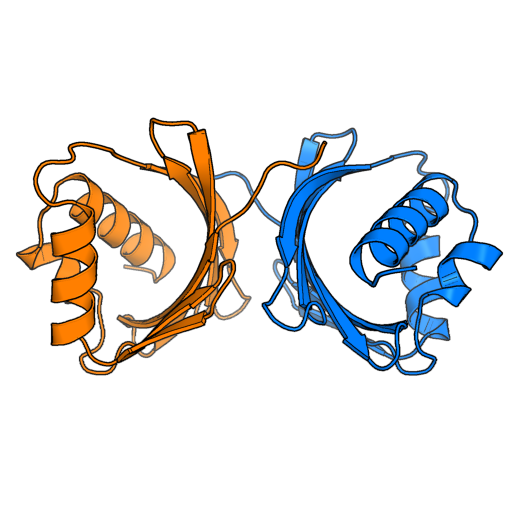? -4.676 25.484 11.375 1 98.38 20 GLN B CA 1
ATOM 1107 C C . GLN B 1 20 ? -3.291 25.078 10.883 1 98.38 20 GLN B C 1
ATOM 1109 O O . GLN B 1 20 ? -2.893 25.422 9.773 1 98.38 20 GLN B O 1
ATOM 1114 N N . THR B 1 21 ? -2.613 24.359 11.68 1 98.75 21 THR B N 1
ATOM 1115 C CA . THR B 1 21 ? -1.312 23.828 11.273 1 98.75 21 THR B CA 1
ATOM 1116 C C . THR B 1 21 ? -1.467 22.781 10.172 1 98.75 21 THR B C 1
ATOM 1118 O O . THR B 1 21 ? -0.727 22.797 9.188 1 98.75 21 THR B O 1
ATOM 1121 N N . TYR B 1 22 ? -2.395 21.875 10.312 1 98.88 22 TYR B N 1
ATOM 1122 C CA . TYR B 1 22 ? -2.664 20.75 9.414 1 98.88 22 TYR B CA 1
ATOM 1123 C C . TYR B 1 22 ? -2.791 21.234 7.973 1 98.88 22 TYR B C 1
ATOM 1125 O O . TYR B 1 22 ? -2.143 20.703 7.074 1 98.88 22 TYR B O 1
ATOM 1133 N N . GLN B 1 23 ? -3.531 22.297 7.785 1 98.75 23 GLN B N 1
ATOM 1134 C CA . GLN B 1 23 ? -3.865 22.734 6.434 1 98.75 23 GLN B CA 1
ATOM 1135 C C . GLN B 1 23 ? -2.66 23.359 5.746 1 98.75 23 GLN B C 1
ATOM 1137 O O . GLN B 1 23 ? -2.635 23.484 4.52 1 98.75 23 GLN B O 1
ATOM 1142 N N . THR B 1 24 ? -1.604 23.734 6.453 1 98.75 24 THR B N 1
ATOM 1143 C CA . THR B 1 24 ? -0.443 24.391 5.867 1 98.75 24 THR B CA 1
ATOM 1144 C C . THR B 1 24 ? 0.395 23.406 5.062 1 98.75 24 THR B C 1
ATOM 1146 O O . THR B 1 24 ? 1.23 23.812 4.25 1 98.75 24 THR B O 1
ATOM 1149 N N . PHE B 1 25 ? 0.2 22.125 5.23 1 98.88 25 PHE B N 1
ATOM 1150 C CA . PHE B 1 25 ? 0.963 21.109 4.531 1 98.88 25 PHE B CA 1
ATOM 1151 C C . PHE B 1 25 ? 0.267 20.703 3.24 1 98.88 25 PHE B C 1
ATOM 1153 O O . PHE B 1 25 ? 0.835 19.969 2.426 1 98.88 25 PHE B O 1
ATOM 1160 N N . LEU B 1 26 ? -0.964 21.219 3.006 1 98.88 26 LEU B N 1
ATOM 1161 C CA . LEU B 1 26 ? -1.778 20.812 1.865 1 98.88 26 LEU B CA 1
ATOM 1162 C C . LEU B 1 26 ? -1.708 21.844 0.752 1 98.88 26 LEU B C 1
ATOM 1164 O O . LEU B 1 26 ? -1.743 23.047 1.019 1 98.88 26 LEU B O 1
ATOM 1168 N N . SER B 1 27 ? -1.574 21.422 -0.469 1 98.88 27 SER B N 1
ATOM 1169 C CA . SER B 1 27 ? -1.803 22.297 -1.621 1 98.88 27 SER B CA 1
ATOM 1170 C C . SER B 1 27 ? -3.258 22.75 -1.691 1 98.88 27 SER B C 1
ATOM 1172 O O . SER B 1 27 ? -4.164 22 -1.294 1 98.88 27 SER B O 1
ATOM 1174 N N . ASN B 1 28 ? -3.453 23.875 -2.295 1 98.44 28 ASN B N 1
ATOM 1175 C CA . ASN B 1 28 ? -4.82 24.344 -2.502 1 98.44 28 ASN B CA 1
ATOM 1176 C C . ASN B 1 28 ? -5.602 23.391 -3.412 1 98.44 28 ASN B C 1
ATOM 1178 O O . ASN B 1 28 ? -6.828 23.297 -3.307 1 98.44 28 ASN B O 1
ATOM 1182 N N . GLN B 1 29 ? -4.879 22.625 -4.219 1 98.31 29 GLN B N 1
ATOM 1183 C CA . GLN B 1 29 ? -5.516 21.75 -5.199 1 98.31 29 GLN B CA 1
ATOM 1184 C C . GLN B 1 29 ? -5.367 20.281 -4.809 1 98.31 29 GLN B C 1
ATOM 1186 O O . GLN B 1 29 ? -5.426 19.391 -5.664 1 98.31 29 GLN B O 1
ATOM 1191 N N . VAL B 1 30 ? -5.125 19.953 -3.568 1 98.88 30 VAL B N 1
ATOM 1192 C CA . VAL B 1 30 ? -4.918 18.594 -3.098 1 98.88 30 VAL B CA 1
ATOM 1193 C C . VAL B 1 30 ? -6.121 17.734 -3.467 1 98.88 30 VAL B C 1
ATOM 1195 O O . VAL B 1 30 ? -7.262 18.203 -3.445 1 98.88 30 VAL B O 1
ATOM 1198 N N . SER B 1 31 ? -5.891 16.547 -3.852 1 98.81 31 SER B N 1
ATOM 1199 C CA . SER B 1 31 ? -6.93 15.539 -4.039 1 98.81 31 SER B CA 1
ATOM 1200 C C . SER B 1 31 ? -6.73 14.352 -3.1 1 98.81 31 SER B C 1
ATOM 1202 O O . SER B 1 31 ? -5.594 13.969 -2.811 1 98.81 31 SER B O 1
ATOM 1204 N N .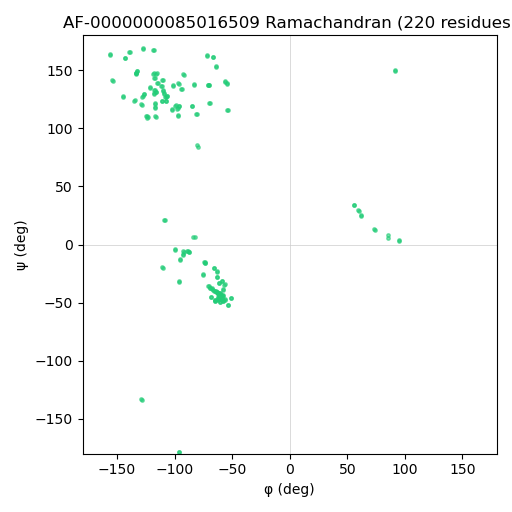 TRP B 1 32 ? -7.797 13.797 -2.6 1 98.81 32 TRP B N 1
ATOM 1205 C CA . TRP B 1 32 ? -7.82 12.625 -1.732 1 98.81 32 TRP B CA 1
ATOM 1206 C C . TRP B 1 32 ? -8.711 11.531 -2.318 1 98.81 32 TRP B C 1
ATOM 1208 O O . TRP B 1 32 ? -9.93 11.711 -2.43 1 98.81 32 TRP B O 1
ATOM 1218 N N . GLU B 1 33 ? -8.102 10.445 -2.758 1 98.5 33 GLU B N 1
ATOM 1219 C CA . GLU B 1 33 ? -8.82 9.266 -3.238 1 98.5 33 GLU B CA 1
ATOM 1220 C C . GLU B 1 33 ? -8.93 8.211 -2.148 1 98.5 33 GLU B C 1
ATOM 1222 O O . GLU B 1 33 ? -7.922 7.664 -1.696 1 98.5 33 GLU B O 1
ATOM 1227 N N . LEU B 1 34 ? -10.094 8.008 -1.683 1 97.19 34 LEU B N 1
ATOM 1228 C CA . LEU B 1 34 ? -10.391 6.996 -0.675 1 97.19 34 LEU B CA 1
ATOM 1229 C C . LEU B 1 34 ? -10.898 5.715 -1.326 1 97.19 34 LEU B C 1
ATOM 1231 O O . LEU B 1 34 ? -11.969 5.711 -1.939 1 97.19 34 LEU B O 1
ATOM 1235 N N . GLU B 1 35 ? -10.172 4.621 -1.13 1 95.81 35 GLU B N 1
ATOM 1236 C CA . GLU B 1 35 ? -10.523 3.375 -1.807 1 95.81 35 GLU B CA 1
ATOM 1237 C C . GLU B 1 35 ? -10.906 2.291 -0.805 1 95.81 35 GLU B C 1
ATOM 1239 O O . GLU B 1 35 ? -10.055 1.783 -0.072 1 95.81 35 GLU B O 1
ATOM 1244 N N . GLY B 1 36 ? -12.117 1.928 -0.75 1 93.44 36 GLY B N 1
ATOM 1245 C CA . GLY B 1 36 ? -12.711 0.8 -0.052 1 93.44 36 GLY B CA 1
ATOM 1246 C C . GLY B 1 36 ? -13.609 -0.044 -0.937 1 93.44 36 GLY B C 1
ATOM 1247 O O . GLY B 1 36 ? -13.219 -0.421 -2.045 1 93.44 36 GLY B O 1
ATOM 1248 N N . ASP B 1 37 ? -14.805 -0.36 -0.394 1 90.19 37 ASP B N 1
ATOM 1249 C CA . ASP B 1 37 ? -15.773 -1.082 -1.209 1 90.19 37 ASP B CA 1
ATOM 1250 C C . ASP B 1 37 ? -16.203 -0.25 -2.414 1 90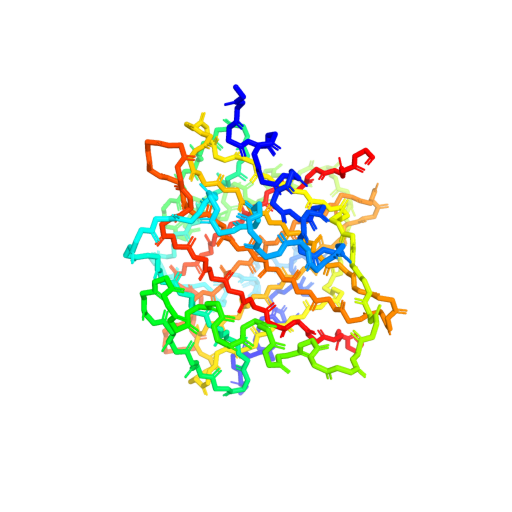.19 37 ASP B C 1
ATOM 1252 O O . ASP B 1 37 ? -16.562 -0.799 -3.457 1 90.19 37 ASP B O 1
ATOM 1256 N N . THR B 1 38 ? -16.125 1.069 -2.213 1 93.75 38 THR B N 1
ATOM 1257 C CA . THR B 1 38 ? -16.312 2.055 -3.273 1 93.75 38 THR B CA 1
ATOM 1258 C C . THR B 1 38 ? -15.133 3.029 -3.312 1 93.75 38 THR B C 1
ATOM 1260 O O . THR B 1 38 ? -14.266 2.996 -2.439 1 93.75 38 THR B O 1
ATOM 1263 N N . ILE B 1 39 ? -15.109 3.801 -4.422 1 96.25 39 ILE B N 1
ATOM 1264 C CA . ILE B 1 39 ? -14.094 4.84 -4.516 1 96.25 39 ILE B CA 1
ATOM 1265 C C . ILE B 1 39 ? -14.734 6.211 -4.332 1 96.25 39 ILE B C 1
ATOM 1267 O O . ILE B 1 39 ? -15.773 6.508 -4.938 1 96.25 39 ILE B O 1
ATOM 1271 N N . GLU B 1 40 ? -14.227 7.004 -3.424 1 97.31 40 GLU B N 1
ATOM 1272 C CA . GLU B 1 40 ? -14.602 8.398 -3.225 1 97.31 40 GLU B CA 1
ATOM 1273 C C . GLU B 1 40 ? -13.43 9.328 -3.508 1 97.31 40 GLU B C 1
ATOM 1275 O O . GLU B 1 40 ? -12.312 9.086 -3.045 1 97.31 40 GLU B O 1
ATOM 1280 N N . ILE B 1 41 ? -13.688 10.352 -4.305 1 98.12 41 ILE B N 1
ATOM 1281 C CA . ILE B 1 41 ? -12.648 11.32 -4.617 1 98.12 41 ILE B CA 1
ATOM 1282 C C . ILE B 1 41 ? -13.039 12.695 -4.086 1 98.12 41 ILE B C 1
ATOM 1284 O O . ILE B 1 41 ? -14.117 13.211 -4.414 1 98.12 41 ILE B O 1
ATOM 1288 N N . ILE B 1 42 ? -12.25 13.266 -3.24 1 98.38 42 ILE B N 1
ATOM 1289 C CA . ILE B 1 42 ? -12.406 14.602 -2.678 1 98.38 42 ILE B CA 1
ATOM 1290 C C . ILE B 1 42 ? -11.383 15.547 -3.307 1 98.38 42 ILE B C 1
ATOM 1292 O O . ILE B 1 42 ? -10.18 15.273 -3.279 1 98.38 42 ILE B O 1
ATOM 1296 N N . LYS B 1 43 ? -11.852 16.703 -3.832 1 98.5 43 LYS B N 1
ATOM 1297 C CA . LYS B 1 43 ? -10.953 17.609 -4.535 1 98.5 43 LYS B CA 1
ATOM 1298 C C . LYS B 1 43 ? -10.938 18.984 -3.871 1 98.5 43 LYS B C 1
ATOM 1300 O O . LYS B 1 43 ? -11.992 19.547 -3.557 1 98.5 43 LYS B O 1
ATOM 1305 N N . GLY B 1 44 ? -9.742 19.469 -3.732 1 98.75 44 GLY B N 1
ATOM 1306 C CA . GLY B 1 44 ? -9.562 20.812 -3.184 1 98.75 44 GLY B CA 1
ATOM 1307 C C . GLY B 1 44 ? -9.383 20.812 -1.678 1 98.75 44 GLY B C 1
ATOM 1308 O O . GLY B 1 44 ? -9.969 20 -0.973 1 98.75 44 GLY B O 1
ATOM 1309 N N . LYS B 1 45 ? -8.625 21.812 -1.232 1 98.75 45 LYS B N 1
ATOM 1310 C CA . LYS B 1 45 ? -8.25 21.906 0.175 1 98.75 45 LYS B CA 1
ATOM 1311 C C . LYS B 1 45 ? -9.477 22.094 1.062 1 98.75 45 LYS B C 1
ATOM 1313 O O . LYS B 1 45 ? -9.57 21.484 2.133 1 98.75 45 LYS B O 1
ATOM 1318 N N . ALA B 1 46 ? -10.391 22.891 0.652 1 98.5 46 ALA B N 1
ATOM 1319 C CA . ALA B 1 46 ? -11.578 23.156 1.457 1 98.5 46 ALA B CA 1
ATOM 1320 C C . ALA B 1 46 ? -12.367 21.859 1.692 1 98.5 46 ALA B C 1
ATOM 1322 O O . ALA B 1 46 ? -12.734 21.547 2.828 1 98.5 46 ALA B O 1
ATOM 1323 N N . ASP B 1 47 ? -12.648 21.078 0.667 1 98.62 47 ASP B N 1
ATOM 1324 C CA . ASP B 1 47 ? -13.406 19.828 0.785 1 98.62 47 ASP B CA 1
ATOM 1325 C C . ASP B 1 47 ? -12.617 18.781 1.558 1 98.62 47 ASP B C 1
ATOM 1327 O O . ASP B 1 47 ? -13.195 17.984 2.307 1 98.62 47 ASP B O 1
ATOM 1331 N N . TYR B 1 48 ? -11.32 18.734 1.333 1 98.75 48 TYR B N 1
ATOM 1332 C CA . TYR B 1 48 ? -10.43 17.875 2.105 1 98.75 48 TYR B CA 1
ATOM 1333 C C . TYR B 1 48 ? -10.602 18.125 3.6 1 98.75 48 TYR B C 1
ATOM 1335 O O . TYR B 1 48 ? -10.844 17.188 4.363 1 98.75 48 TYR B O 1
ATOM 1343 N N . LEU B 1 49 ? -10.516 19.391 3.975 1 98.62 49 LEU B N 1
ATOM 1344 C CA . LEU B 1 49 ? -10.625 19.766 5.379 1 98.62 49 LEU B CA 1
ATOM 1345 C C . LEU B 1 49 ? -12.016 19.453 5.922 1 98.62 49 LEU B C 1
ATOM 1347 O O . LEU B 1 49 ? -12.148 18.969 7.047 1 98.62 49 LEU B O 1
ATOM 1351 N N . THR B 1 50 ? -13.023 19.688 5.145 1 98.44 50 THR B N 1
ATOM 1352 C CA . THR B 1 50 ? -14.391 19.391 5.559 1 98.44 50 THR B CA 1
ATOM 1353 C C . THR B 1 50 ? -14.555 17.891 5.836 1 98.44 50 THR B C 1
ATOM 1355 O O . THR B 1 50 ? -15.086 17.5 6.879 1 98.44 50 THR B O 1
ATOM 1358 N N . LYS B 1 51 ? -14.094 17.094 4.992 1 98.06 51 LYS B N 1
ATOM 1359 C CA . LYS B 1 51 ? -14.242 15.641 5.098 1 98.06 51 LYS B CA 1
ATOM 1360 C C . LYS B 1 51 ? -13.492 15.094 6.312 1 98.06 51 LYS B C 1
ATOM 1362 O O . LYS B 1 51 ? -14.055 14.328 7.102 1 98.06 51 LYS B O 1
ATOM 1367 N N . ILE B 1 52 ? -12.219 15.523 6.465 1 98.31 52 ILE B N 1
ATOM 1368 C CA . ILE B 1 52 ? -11.398 14.961 7.531 1 98.31 52 ILE B CA 1
ATOM 1369 C C . ILE B 1 52 ? -11.922 15.438 8.883 1 98.31 52 ILE B C 1
ATOM 1371 O O . ILE B 1 52 ? -11.945 14.664 9.852 1 98.31 52 ILE B O 1
ATOM 1375 N N . GLN B 1 53 ? -12.375 16.656 8.984 1 97.94 53 GLN B N 1
ATOM 1376 C CA . GLN B 1 53 ? -12.93 17.172 10.234 1 97.94 53 GLN B CA 1
ATOM 1377 C C . GLN B 1 53 ? -14.234 16.453 10.586 1 97.94 53 GLN B C 1
ATOM 1379 O O . GLN B 1 53 ? -14.492 16.156 11.75 1 97.94 53 GLN B O 1
ATOM 1384 N N . LYS B 1 54 ? -15.031 16.188 9.617 1 97.25 54 LYS B N 1
ATOM 1385 C CA . LYS B 1 54 ? -16.266 15.43 9.844 1 97.25 54 LYS B CA 1
ATOM 1386 C C . LYS B 1 54 ? -15.945 14.031 10.383 1 97.25 54 LYS B C 1
ATOM 1388 O O . LYS B 1 54 ? -16.625 13.539 11.273 1 97.25 54 LYS B O 1
ATOM 1393 N N . ALA B 1 55 ? -14.938 13.375 9.812 1 95.12 55 ALA B N 1
ATOM 1394 C CA . ALA B 1 55 ? -14.547 12.031 10.227 1 95.12 55 ALA B CA 1
ATOM 1395 C C . ALA B 1 55 ? -14.172 12 11.703 1 95.12 55 ALA B C 1
ATOM 1397 O O . ALA B 1 55 ? -14.391 10.992 12.383 1 95.12 55 ALA B O 1
ATOM 1398 N N . TYR B 1 56 ? -13.656 13.062 12.156 1 96.81 56 TYR B N 1
ATOM 1399 C CA . TYR B 1 56 ? -13.172 13.086 13.531 1 96.81 56 TYR B CA 1
ATOM 1400 C C . TYR B 1 56 ? -14.188 13.75 14.453 1 96.81 56 TYR B C 1
ATOM 1402 O O . TYR B 1 56 ? -13.977 13.82 15.672 1 96.81 56 TYR B O 1
ATOM 1410 N N . HIS B 1 57 ? -15.227 14.25 13.961 1 95.25 57 HIS B N 1
ATOM 1411 C CA . HIS B 1 57 ? -16.203 14.953 14.789 1 95.25 57 HIS B CA 1
ATOM 1412 C C . HIS B 1 57 ? -16.672 14.078 15.953 1 95.25 57 HIS B C 1
ATOM 1414 O O . HIS B 1 57 ? -17.203 12.992 15.742 1 95.25 57 HIS B O 1
ATOM 1420 N N . ASN B 1 58 ? -16.391 14.461 17.172 1 93.06 58 ASN B N 1
ATOM 1421 C CA . ASN B 1 58 ? -16.719 13.789 18.422 1 93.06 58 ASN B CA 1
ATOM 1422 C C . ASN B 1 58 ? -16.062 12.422 18.516 1 93.06 58 ASN B C 1
ATOM 1424 O O . ASN B 1 58 ? -16.625 11.484 19.078 1 93.06 58 ASN B O 1
ATOM 1428 N N . ASN B 1 59 ? -15.016 12.18 17.875 1 93.62 59 ASN B N 1
ATOM 1429 C CA . ASN B 1 59 ? -14.227 10.953 17.875 1 93.62 59 ASN B CA 1
ATOM 1430 C C . ASN B 1 59 ? -12.773 11.219 18.266 1 93.62 59 ASN B C 1
ATOM 1432 O O . ASN B 1 59 ? -12.031 11.836 17.5 1 93.62 59 ASN B O 1
ATOM 1436 N N . PRO B 1 60 ? -12.367 10.82 19.344 1 95.06 60 PRO B N 1
ATOM 1437 C CA . PRO B 1 60 ? -11.023 11.133 19.844 1 95.06 60 PRO B CA 1
ATOM 1438 C C . PRO B 1 60 ? -9.961 10.172 19.312 1 95.06 60 PRO B C 1
ATOM 1440 O O . PRO B 1 60 ? -8.812 10.219 19.734 1 95.06 60 PRO B O 1
ATOM 1443 N N . VAL B 1 61 ? -10.289 9.32 18.438 1 97.38 61 VAL B N 1
ATOM 1444 C CA . VAL B 1 61 ? -9.383 8.289 17.938 1 97.38 61 VAL B CA 1
ATOM 1445 C C . VAL B 1 61 ? -8.094 8.93 17.422 1 97.38 61 VAL B C 1
ATOM 1447 O O . VAL B 1 61 ? -8.125 10.016 16.828 1 97.38 61 VAL B O 1
ATOM 1450 N N . GLN B 1 62 ? -6.918 8.336 17.703 1 98.5 62 GLN B N 1
ATOM 1451 C CA . GLN B 1 62 ? -5.621 8.695 17.141 1 98.5 62 GLN B CA 1
ATOM 1452 C C . GLN B 1 62 ? -5.027 7.531 16.359 1 98.5 62 GLN B C 1
ATOM 1454 O O . GLN B 1 62 ? -5.574 6.426 16.359 1 98.5 62 GLN B O 1
ATOM 1459 N N . PHE B 1 63 ? -4 7.871 15.617 1 98.5 63 PHE B N 1
ATOM 1460 C CA . PHE B 1 63 ? -3.328 6.848 14.828 1 98.5 63 PHE B CA 1
ATOM 1461 C C . PHE B 1 63 ? -1.816 7.035 14.875 1 98.5 63 PHE B C 1
ATOM 1463 O O . PHE B 1 63 ? -1.326 8.055 15.367 1 98.5 63 PHE B O 1
ATOM 1470 N N . SER B 1 64 ? -1.087 5.988 14.438 1 98.38 64 SER B N 1
ATOM 1471 C CA . SER B 1 64 ? 0.363 6.035 14.281 1 98.38 64 SER B CA 1
ATOM 1472 C C . SER B 1 64 ? 0.789 5.461 12.93 1 98.38 64 SER B C 1
ATOM 1474 O O . SER B 1 64 ? 0.074 4.645 12.344 1 98.38 64 SER B O 1
ATOM 1476 N N . CYS B 1 65 ? 1.851 6 12.453 1 98.5 65 CYS B N 1
ATOM 1477 C CA . CYS B 1 65 ? 2.514 5.395 11.305 1 98.5 65 CYS B CA 1
ATOM 1478 C C . CYS B 1 65 ? 3.459 4.285 11.742 1 98.5 65 CYS B C 1
ATOM 1480 O O . CYS B 1 65 ? 4.426 4.535 12.461 1 98.5 65 CYS B O 1
ATOM 1482 N N . THR B 1 66 ? 3.236 3.078 11.305 1 97.69 66 THR B N 1
ATOM 1483 C CA . THR B 1 66 ? 4.047 1.948 11.742 1 97.69 66 THR B CA 1
ATOM 1484 C C . THR B 1 66 ? 5.16 1.657 10.742 1 97.69 66 THR B C 1
ATOM 1486 O O . THR B 1 66 ? 6.238 1.195 11.117 1 97.69 66 THR B O 1
ATOM 1489 N N . TYR B 1 67 ? 4.965 1.882 9.5 1 97.88 67 TYR B N 1
ATOM 1490 C CA . TYR B 1 67 ? 5.934 1.687 8.43 1 97.88 67 TYR B CA 1
ATOM 1491 C C . TYR B 1 67 ? 5.805 2.773 7.371 1 97.88 67 TYR B C 1
ATOM 1493 O O . TYR B 1 67 ? 4.766 3.426 7.266 1 97.88 67 TYR B O 1
ATOM 1501 N N . TYR B 1 68 ? 6.852 2.963 6.574 1 98.31 68 TYR B N 1
ATOM 1502 C CA . TYR B 1 68 ? 6.816 3.885 5.445 1 98.31 68 TYR B CA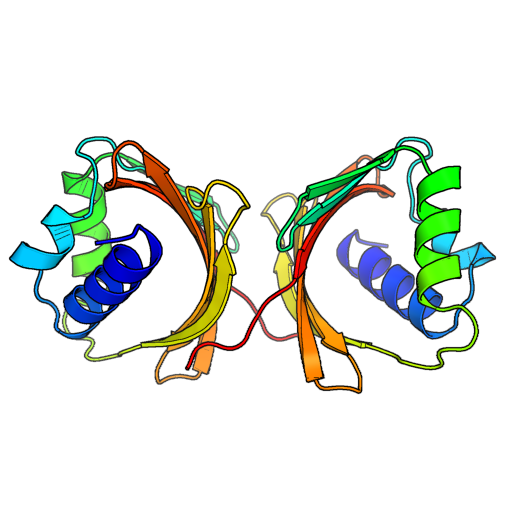 1
ATOM 1503 C C . TYR B 1 68 ? 7.855 3.502 4.398 1 98.31 68 TYR B C 1
ATOM 1505 O O . TYR B 1 68 ? 8.742 2.684 4.664 1 98.31 68 TYR B O 1
ATOM 1513 N N . GLN B 1 69 ? 7.738 4.012 3.205 1 97.75 69 GLN B N 1
ATOM 1514 C CA . GLN B 1 69 ? 8.703 3.928 2.113 1 97.75 69 GLN B CA 1
ATOM 1515 C C . GLN B 1 69 ? 8.711 5.207 1.282 1 97.75 69 GLN B C 1
ATOM 1517 O O . GLN B 1 69 ? 7.656 5.68 0.853 1 97.75 69 GLN B O 1
ATOM 1522 N N . LEU B 1 70 ? 9.906 5.766 1.117 1 97.38 70 LEU B N 1
ATOM 1523 C CA . LEU B 1 70 ? 10.102 6.957 0.299 1 97.38 70 LEU B CA 1
ATOM 1524 C C . LEU B 1 70 ? 10.547 6.582 -1.11 1 97.38 70 LEU B C 1
ATOM 1526 O O . LEU B 1 70 ? 11.391 5.707 -1.286 1 97.38 70 LEU B O 1
ATOM 1530 N N . SER B 1 71 ? 9.953 7.285 -2.084 1 97.38 71 SER B N 1
ATOM 1531 C CA . SER B 1 71 ? 10.523 7.16 -3.424 1 97.38 71 SER B CA 1
ATOM 1532 C C . SER B 1 71 ? 11.922 7.762 -3.488 1 97.38 71 SER B C 1
ATOM 1534 O O . SER B 1 71 ? 12.297 8.57 -2.639 1 97.38 71 SER B O 1
ATOM 1536 N N . PRO B 1 72 ? 12.664 7.375 -4.512 1 95.19 72 PRO B N 1
ATOM 1537 C CA . PRO B 1 72 ? 14.031 7.891 -4.609 1 95.19 72 PRO B CA 1
ATOM 1538 C C . PRO B 1 72 ? 14.086 9.414 -4.629 1 95.19 72 PRO B C 1
ATOM 1540 O O . PRO B 1 72 ? 15 10.008 -4.043 1 95.19 72 PRO B O 1
ATOM 1543 N N . ASP B 1 73 ? 13.148 10.07 -5.207 1 95.62 73 ASP B N 1
ATOM 1544 C CA . ASP B 1 73 ? 13.156 11.531 -5.285 1 95.62 73 ASP B CA 1
ATOM 1545 C C . ASP B 1 73 ? 12.484 12.156 -4.066 1 95.62 73 ASP B C 1
ATOM 1547 O O . ASP B 1 73 ? 12.367 13.375 -3.971 1 95.62 73 ASP B O 1
ATOM 1551 N N . GLN B 1 74 ? 11.906 11.297 -3.203 1 96.19 74 GLN B N 1
ATOM 1552 C CA . GLN B 1 74 ? 11.359 11.656 -1.899 1 96.19 74 GLN B CA 1
ATOM 1553 C C . GLN B 1 74 ? 10.031 12.398 -2.045 1 96.19 74 GLN B C 1
ATOM 1555 O O . GLN B 1 74 ? 9.523 12.961 -1.078 1 96.19 74 GLN B O 1
ATOM 1560 N N . ASN B 1 75 ? 9.453 12.375 -3.271 1 97.94 75 ASN B N 1
ATOM 1561 C CA . ASN B 1 75 ? 8.219 13.109 -3.504 1 97.94 75 ASN B CA 1
ATOM 1562 C C . ASN B 1 75 ? 6.992 12.211 -3.34 1 97.94 75 ASN B C 1
ATOM 1564 O O . ASN B 1 75 ? 5.859 12.688 -3.34 1 97.94 75 ASN B O 1
ATOM 1568 N N . ARG B 1 76 ? 7.176 10.938 -3.275 1 98.5 76 ARG B N 1
ATOM 1569 C CA . ARG B 1 76 ? 6.129 9.969 -2.945 1 98.5 76 ARG B CA 1
ATOM 1570 C C . ARG B 1 76 ? 6.473 9.211 -1.667 1 98.5 76 ARG B C 1
ATOM 1572 O O . ARG B 1 76 ? 7.59 8.719 -1.514 1 98.5 76 ARG B O 1
ATOM 1579 N N . ILE B 1 77 ? 5.578 9.141 -0.751 1 98.69 77 ILE B N 1
ATOM 1580 C CA . ILE B 1 77 ? 5.758 8.422 0.505 1 98.69 77 ILE B CA 1
ATOM 1581 C C . ILE B 1 77 ? 4.582 7.469 0.729 1 98.69 77 ILE B C 1
ATOM 1583 O O . ILE B 1 77 ? 3.426 7.898 0.754 1 98.69 77 ILE B O 1
ATOM 1587 N N . VAL B 1 78 ? 4.82 6.203 0.837 1 98.75 78 VAL B N 1
ATOM 1588 C CA . VAL B 1 78 ? 3.85 5.172 1.197 1 98.75 78 VAL B CA 1
ATOM 1589 C C . VAL B 1 78 ? 3.9 4.922 2.703 1 98.75 78 VAL B C 1
ATOM 1591 O O . VAL B 1 78 ? 4.98 4.812 3.285 1 98.75 78 VAL B O 1
ATOM 1594 N N . THR B 1 79 ? 2.738 4.855 3.328 1 98.75 79 THR B N 1
ATOM 1595 C CA . THR B 1 79 ? 2.699 4.652 4.773 1 98.75 79 THR B CA 1
ATOM 1596 C C . THR B 1 79 ? 1.688 3.572 5.141 1 98.75 79 THR B C 1
ATOM 1598 O O . THR B 1 79 ? 0.67 3.412 4.465 1 98.75 79 THR B O 1
ATOM 1601 N N . LEU B 1 80 ? 1.986 2.863 6.152 1 98.44 80 LEU B N 1
ATOM 1602 C CA . LEU B 1 80 ? 1.024 2.039 6.875 1 98.44 80 LEU B CA 1
ATOM 1603 C C . LEU B 1 80 ? 0.598 2.715 8.172 1 98.44 80 LEU B C 1
ATOM 1605 O O . LEU B 1 80 ? 1.425 2.951 9.062 1 98.44 80 LEU B O 1
ATOM 1609 N N . LEU B 1 81 ? -0.673 3.043 8.234 1 98.56 81 LEU B N 1
ATOM 1610 C CA . LEU B 1 81 ? -1.22 3.734 9.398 1 98.56 81 LEU B CA 1
ATOM 1611 C C . LEU B 1 81 ? -2.156 2.822 10.18 1 98.56 81 LEU B C 1
ATOM 1613 O O . LEU B 1 81 ? -2.941 2.076 9.594 1 98.56 81 LEU B O 1
ATOM 1617 N N . GLU B 1 82 ? -2.033 2.844 11.508 1 98.12 82 GLU B N 1
ATOM 1618 C CA . GLU B 1 82 ? -2.895 2.078 12.406 1 98.12 82 GLU B CA 1
ATOM 1619 C C . GLU B 1 82 ? -3.521 2.975 13.469 1 98.12 82 GLU B C 1
ATOM 1621 O O . GLU B 1 82 ? -2.818 3.725 14.148 1 98.12 82 GLU B O 1
ATOM 1626 N N . ASN B 1 83 ? -4.848 2.867 13.609 1 98 83 ASN B N 1
ATOM 1627 C CA . ASN B 1 83 ? -5.48 3.697 14.633 1 98 83 ASN B CA 1
ATOM 1628 C C . ASN B 1 83 ? -5.676 2.93 15.938 1 98 83 ASN B C 1
ATOM 1630 O O . ASN B 1 83 ? -5.301 1.761 16.031 1 98 83 ASN B O 1
ATOM 1634 N N . ASP B 1 84 ? -6.277 3.576 16.969 1 97.56 84 ASP B N 1
ATOM 1635 C CA . ASP B 1 84 ? -6.426 3.047 18.328 1 97.56 84 ASP B CA 1
ATOM 1636 C C . ASP B 1 84 ? -7.34 1.823 18.344 1 97.56 84 ASP B C 1
ATOM 1638 O O . ASP B 1 84 ? -7.301 1.022 19.281 1 97.56 84 ASP B O 1
ATOM 1642 N N . PHE B 1 85 ? -8.156 1.619 17.359 1 95.44 85 PHE B N 1
ATOM 1643 C CA . PHE B 1 85 ? -9.094 0.502 17.281 1 95.44 85 PHE B CA 1
ATOM 1644 C C . PHE B 1 85 ? -8.477 -0.676 16.547 1 95.44 85 PHE B C 1
ATOM 1646 O O . PHE B 1 85 ? -9.094 -1.736 16.422 1 95.44 85 PHE B O 1
ATOM 1653 N N . GLY B 1 86 ? -7.293 -0.455 15.945 1 95.31 86 GLY B N 1
ATOM 1654 C CA . GLY B 1 86 ? -6.609 -1.521 15.227 1 95.31 86 GLY B CA 1
ATOM 1655 C C . GLY B 1 86 ? -6.902 -1.523 13.742 1 95.31 86 GLY B C 1
ATOM 1656 O O . GLY B 1 86 ? -6.465 -2.422 13.016 1 95.31 86 GLY B O 1
ATOM 1657 N N . ASP B 1 87 ? -7.688 -0.489 13.273 1 96.25 87 ASP B N 1
ATOM 1658 C CA . ASP B 1 87 ? -7.926 -0.384 11.844 1 96.25 87 ASP B CA 1
ATOM 1659 C C . ASP B 1 87 ? -6.656 0.038 11.102 1 96.25 87 ASP B C 1
ATOM 1661 O O . ASP B 1 87 ? -5.922 0.912 11.57 1 96.25 87 ASP B O 1
ATOM 1665 N N . LEU B 1 88 ? -6.438 -0.647 9.953 1 97.62 88 LEU B N 1
ATOM 1666 C CA . LEU B 1 88 ? -5.227 -0.401 9.172 1 97.62 88 LEU B CA 1
ATOM 1667 C C . LEU B 1 88 ? -5.566 0.206 7.816 1 97.62 88 LEU B C 1
ATOM 1669 O O . LEU B 1 88 ? -6.535 -0.2 7.176 1 97.62 88 LEU B O 1
ATOM 1673 N N . SER B 1 89 ? -4.762 1.175 7.398 1 98.31 89 SER B N 1
ATOM 1674 C CA . SER B 1 89 ? -4.82 1.698 6.039 1 98.31 89 SER B CA 1
ATOM 1675 C C . SER B 1 89 ? -3.424 1.818 5.434 1 98.31 89 SER B C 1
ATOM 1677 O O . SER B 1 89 ? -2.439 1.972 6.16 1 98.31 89 SER B O 1
ATOM 1679 N N . CYS B 1 90 ? -3.299 1.643 4.184 1 98.62 90 CYS B N 1
ATOM 1680 C CA . CYS B 1 90 ? -2.139 2.049 3.4 1 98.62 90 CYS B CA 1
ATOM 1681 C C . CYS B 1 90 ? -2.4 3.367 2.682 1 98.62 90 CYS B C 1
ATOM 1683 O O . CYS B 1 90 ? -3.312 3.459 1.859 1 98.62 90 CYS B O 1
ATOM 1685 N N . ASP B 1 91 ? -1.651 4.387 2.938 1 98.81 91 ASP B N 1
ATOM 1686 C CA . ASP B 1 91 ? -1.811 5.715 2.35 1 98.81 91 ASP B CA 1
ATOM 1687 C C . ASP B 1 91 ? -0.587 6.098 1.521 1 98.81 91 ASP B C 1
ATOM 1689 O O . ASP B 1 91 ? 0.549 5.938 1.97 1 98.81 91 ASP B O 1
ATOM 1693 N N . ILE B 1 92 ? -0.798 6.574 0.366 1 98.81 92 ILE B N 1
ATOM 1694 C CA . ILE B 1 92 ? 0.259 7.102 -0.491 1 98.81 92 ILE B CA 1
ATOM 1695 C C . ILE B 1 92 ? 0.111 8.617 -0.624 1 98.81 92 ILE B C 1
ATOM 1697 O O . ILE B 1 92 ? -0.951 9.109 -1.01 1 98.81 9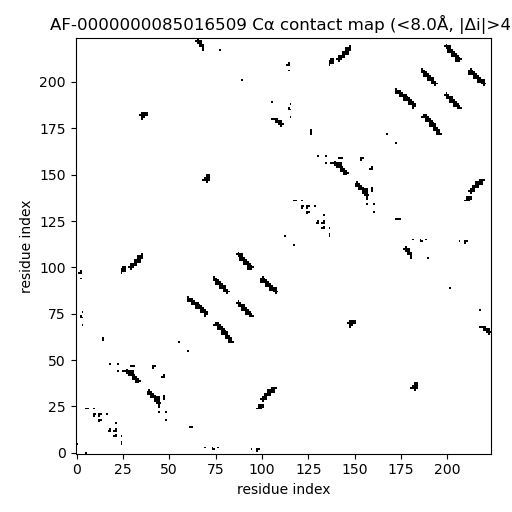2 ILE B O 1
ATOM 1701 N N . PHE B 1 93 ? 1.141 9.359 -0.282 1 98.94 93 PHE B N 1
ATOM 1702 C CA . PHE B 1 93 ? 1.152 10.812 -0.373 1 98.94 93 PHE B CA 1
ATOM 1703 C C . PHE B 1 93 ? 2.092 11.281 -1.479 1 98.94 93 PHE B C 1
ATOM 1705 O O . PHE B 1 93 ? 3.232 10.82 -1.566 1 98.94 93 PHE B O 1
ATOM 1712 N N . PHE B 1 94 ? 1.63 12.188 -2.312 1 98.88 94 PHE B N 1
ATOM 1713 C CA . PHE B 1 94 ? 2.418 12.805 -3.371 1 98.88 94 PHE B CA 1
ATOM 1714 C C . PHE B 1 94 ? 2.711 14.266 -3.045 1 98.88 94 PHE B C 1
ATOM 1716 O O . PHE B 1 94 ? 1.807 15.016 -2.684 1 98.88 94 PHE B O 1
ATOM 1723 N N . PHE B 1 95 ? 3.945 14.656 -3.145 1 98.88 95 PHE B N 1
ATOM 1724 C CA . PHE B 1 95 ? 4.395 16 -2.822 1 98.88 95 PHE B CA 1
ATOM 1725 C C . PHE B 1 95 ? 4.816 16.75 -4.082 1 98.88 95 PHE B C 1
ATOM 1727 O O . PHE B 1 95 ? 5.414 16.172 -4.984 1 98.88 95 PHE B O 1
ATOM 1734 N N . GLU B 1 96 ? 4.527 18 -4.18 1 98.69 96 GLU B N 1
ATOM 1735 C CA . GLU B 1 96 ? 5.078 18.984 -5.113 1 98.69 96 GLU B CA 1
ATOM 1736 C C . GLU B 1 96 ? 5.43 20.281 -4.402 1 98.69 96 GLU B C 1
ATOM 1738 O O . GLU B 1 96 ? 4.602 20.844 -3.68 1 98.69 96 GLU B O 1
ATOM 1743 N N . LYS B 1 97 ? 6.699 20.703 -4.527 1 97.44 97 LYS B N 1
ATOM 1744 C CA . LYS B 1 97 ? 7.18 21.938 -3.92 1 97.44 97 LYS B CA 1
ATOM 1745 C C . LYS B 1 97 ? 6.926 21.953 -2.416 1 97.44 97 LYS B C 1
ATOM 1747 O O . LYS B 1 97 ? 6.469 22.953 -1.864 1 97.44 97 LYS B O 1
ATOM 1752 N N . GLY B 1 98 ? 7.035 20.781 -1.902 1 98.31 98 GLY B N 1
ATOM 1753 C CA . GLY B 1 98 ? 7.008 20.656 -0.453 1 98.31 98 GLY B CA 1
ATOM 1754 C C . GLY B 1 98 ? 5.605 20.578 0.112 1 98.31 98 GLY B C 1
ATOM 1755 O O . GLY B 1 98 ? 5.418 20.578 1.331 1 98.31 98 GLY B O 1
ATOM 1756 N N . LEU B 1 99 ? 4.602 20.469 -0.701 1 98.88 99 LEU B N 1
ATOM 1757 C CA . LEU B 1 99 ? 3.217 20.359 -0.253 1 98.88 99 LEU B CA 1
ATOM 1758 C C . LEU B 1 99 ? 2.602 19.047 -0.712 1 98.88 99 LEU B C 1
ATOM 1760 O O . LEU B 1 99 ? 2.947 18.531 -1.778 1 98.88 99 LEU B O 1
ATOM 1764 N N . ILE B 1 100 ? 1.695 18.453 0.082 1 98.94 100 ILE B N 1
ATOM 1765 C CA . ILE B 1 100 ? 0.914 17.297 -0.336 1 98.94 100 ILE B CA 1
ATOM 1766 C C . ILE B 1 100 ? -0.086 17.719 -1.414 1 98.94 100 ILE B C 1
ATOM 1768 O O . ILE B 1 100 ? -0.932 18.578 -1.186 1 98.94 100 ILE B O 1
ATOM 1772 N N . VAL B 1 101 ? -0.005 17.094 -2.566 1 98.94 101 VAL B N 1
ATOM 1773 C CA . VAL B 1 101 ? -0.883 17.469 -3.67 1 98.94 101 VAL B CA 1
ATOM 1774 C C . VAL B 1 101 ? -1.893 16.359 -3.932 1 98.94 101 VAL B C 1
ATOM 1776 O O . VAL B 1 101 ? -2.906 16.562 -4.602 1 98.94 101 VAL B O 1
ATOM 1779 N N . LYS B 1 102 ? -1.58 15.195 -3.473 1 98.94 102 LYS B N 1
ATOM 1780 C CA . LYS B 1 102 ? -2.465 14.047 -3.658 1 98.94 102 LYS B CA 1
ATOM 1781 C C . LYS B 1 102 ? -2.262 13.016 -2.559 1 98.94 102 LYS B C 1
ATOM 1783 O O . LYS B 1 102 ? -1.132 12.773 -2.125 1 98.94 102 LYS B O 1
ATOM 1788 N N . GLU B 1 103 ? -3.293 12.398 -2.066 1 98.94 103 GLU B N 1
ATOM 1789 C CA . GLU B 1 103 ? -3.32 11.25 -1.169 1 98.94 103 GLU B CA 1
ATOM 1790 C C . GLU B 1 103 ? -4.211 10.141 -1.721 1 98.94 103 GLU B C 1
ATOM 1792 O O . GLU B 1 103 ? -5.332 10.398 -2.164 1 98.94 103 GLU B O 1
ATOM 1797 N N . ILE B 1 104 ? -3.756 8.938 -1.836 1 98.75 104 ILE B N 1
ATOM 1798 C CA . ILE B 1 104 ? -4.562 7.746 -2.051 1 98.75 104 ILE B CA 1
ATOM 1799 C C . ILE B 1 104 ? -4.59 6.906 -0.777 1 98.75 104 ILE B C 1
ATOM 1801 O O . ILE B 1 104 ? -3.543 6.586 -0.213 1 98.75 104 ILE B O 1
ATOM 1805 N N . GLU B 1 105 ? -5.754 6.633 -0.289 1 98.69 105 GLU B N 1
ATOM 1806 C CA . GLU B 1 105 ? -5.926 5.855 0.936 1 98.69 105 GLU B CA 1
ATOM 1807 C C . GLU B 1 105 ? -6.66 4.547 0.66 1 98.69 105 GLU B C 1
ATOM 1809 O O . GLU B 1 105 ? -7.797 4.555 0.184 1 98.69 105 GLU B O 1
ATOM 1814 N N . TYR B 1 106 ? -6.02 3.441 0.911 1 98.38 106 TYR B N 1
ATOM 1815 C CA . TYR B 1 106 ? -6.617 2.111 0.847 1 98.38 106 TYR B CA 1
ATOM 1816 C C . TYR B 1 106 ? -7.035 1.635 2.232 1 98.38 106 TYR B C 1
ATOM 1818 O O . TYR B 1 106 ? -6.195 1.47 3.121 1 98.38 106 TYR B O 1
ATOM 1826 N N . LEU B 1 107 ? -8.305 1.422 2.453 1 97.38 107 LEU B N 1
ATOM 1827 C CA . LEU B 1 107 ? -8.805 0.864 3.705 1 97.38 107 LEU B CA 1
ATOM 1828 C C . LEU B 1 107 ? -8.648 -0.652 3.727 1 97.38 107 LEU B C 1
ATOM 1830 O O . LEU B 1 107 ? -9.406 -1.372 3.078 1 97.38 107 LEU B O 1
ATOM 1834 N N . LEU B 1 108 ? -7.777 -1.148 4.598 1 97.44 108 LEU B N 1
ATOM 1835 C CA . LEU B 1 108 ? -7.371 -2.549 4.523 1 97.44 108 LEU B CA 1
ATOM 1836 C C . LEU B 1 108 ? -8.25 -3.416 5.414 1 97.44 108 LEU B C 1
ATOM 1838 O O . LEU B 1 108 ? -8.641 -2.994 6.508 1 97.44 108 LEU B O 1
ATOM 1842 N N . LYS B 1 109 ? -8.445 -4.582 4.973 1 95.56 109 LYS B N 1
ATOM 1843 C CA . LYS B 1 109 ? -9.18 -5.602 5.719 1 95.56 109 LYS B CA 1
ATOM 1844 C C . LYS B 1 109 ? -8.273 -6.777 6.074 1 95.56 109 LYS B C 1
ATOM 1846 O O . LYS B 1 109 ? -7.387 -7.141 5.297 1 95.56 109 LYS B O 1
ATOM 1851 N N . LYS B 1 110 ? -8.539 -7.355 7.188 1 94.62 110 LYS B N 1
ATOM 1852 C CA . LYS B 1 110 ? -7.723 -8.477 7.633 1 94.62 110 LYS B CA 1
ATOM 1853 C C . LYS B 1 110 ? -7.977 -9.719 6.773 1 94.62 110 LYS B C 1
ATOM 1855 O O . LYS B 1 110 ? -9.125 -10.031 6.449 1 94.62 110 LYS B O 1
ATOM 1860 N N . ALA B 1 111 ? -6.789 -10.344 6.465 1 91.62 111 ALA B N 1
ATOM 1861 C CA . ALA B 1 111 ? -6.898 -11.609 5.742 1 91.62 111 ALA B CA 1
ATOM 1862 C C . ALA B 1 111 ? -7.156 -12.766 6.695 1 91.62 111 ALA B C 1
ATOM 1864 O O . ALA B 1 111 ? -6.691 -12.758 7.836 1 91.62 111 ALA B O 1
ATOM 1865 N N . ASP B 1 112 ? -8.047 -13.695 6.379 1 79.88 112 ASP B N 1
ATOM 1866 C CA . ASP B 1 112 ? -8.414 -14.836 7.211 1 79.88 112 ASP B CA 1
ATOM 1867 C C . ASP B 1 112 ? -7.242 -15.805 7.363 1 79.88 112 ASP B C 1
ATOM 1869 O O . ASP B 1 112 ? -6.395 -15.906 6.473 1 79.88 112 ASP B O 1
#

pLDDT: mean 97.51, std 2.39, range [79.88, 98.94]

Solvent-accessible surface area (backbone atoms only — not comparable to full-atom values): 11656 Å² total; per-residue (Å²): 130,52,56,67,57,47,50,54,52,38,50,51,23,55,61,68,65,35,59,76,65,33,54,72,46,48,29,72,70,17,32,39,37,40,40,36,81,52,79,48,76,38,65,25,38,70,51,44,51,51,51,56,50,56,71,40,59,96,42,87,74,43,68,45,64,55,28,34,36,50,39,69,84,50,38,37,40,40,33,35,37,38,34,80,86,67,53,41,32,44,35,38,38,32,46,55,98,79,19,37,40,34,34,41,36,38,53,45,39,78,46,129,129,54,57,66,56,48,50,53,51,39,52,51,23,56,60,68,66,35,59,75,64,32,54,70,45,47,30,71,70,17,32,41,38,40,40,34,82,54,79,48,78,40,65,26,39,69,51,45,52,53,52,56,51,58,72,39,59,97,45,86,73,44,67,46,63,54,27,34,38,52,38,69,85,49,38,36,38,40,34,36,36,38,34,79,86,68,53,41,32,44,34,38,40,33,46,56,96,78,18,38,42,34,35,41,37,36,52,45,39,78,47,130

Radius of gyration: 18.45 Å; Cα contacts (8 Å, |Δi|>4): 450; chains: 2; bounding box: 35×50×41 Å

Sequence (224 aa):
MTNLEKLFAFFEAENKRDWQTYQTFLSNQVSWELEGDTIEIIKGKADYLTKIQKAYHNNPVQFSCTYYQLSPDQNRIVTLLENDFGDLSCDIFFFEKGLIVKEIEYLLKKADMTNLEKLFAFFEAENKRDWQTYQTFLSNQVSWELEGDTIEIIKGKADYLTKIQKAYHNNPVQFSCTYYQLSPDQNRIVTLLENDFGDLSCDIFFFEKGLIVKEIEYLLKKAD

Nearest PDB structures (foldseek):
  3ff2-assembly1_A-2  TM=8.368E-01  e=1.114E-05  Novosphingobium aromaticivorans DSM 12444
  3blz-assembly1_D  TM=6.598E-01  e=1.334E-05  Shewanella baltica OS155
  5iep-assembly1_A  TM=6.407E-01  e=3.501E-05  synthetic construct
  5ien-assembly1_A  TM=7.028E-01  e=1.580E-04  synthetic construct
  2gxf-assembly2_D  TM=6.286E-01  e=2.110E-03  Bacillus subtilis